Protein AF-A0A2P4WWA4-F1 (afdb_monomer_lite)

pLDDT: mean 75.75, std 18.33, range [33.38, 96.81]

Secondary structure (DSSP, 8-state):
--EEEEE-TTTSPTTSEEEEEETT-SSTT---EEEEEEPTT----EEEEE-HHHHHHTGGG-SSEEEEEEEEEETTEEEEEEEEEEEEE-S-GGGGGS-PPP-THHHHHHHHHHHHHHHHHHHHHHHHHHHHHHHHHGGG-------------HHHHHHHHHHHHHHHHHHS-S-----TTSTT---TT-TT-----SS--HHHHHHHHHHHHHHHHHHHHHHHHHHHHHHSSSTHHHHHHHHHHHHHHHHHSHHHHHHHSTTT----TT--PPPPGGGHHHHHHHHHHHHTS-TT-GGGHHHHHHHHHHGGGTT-

Structure (mmCIF, N/CA/C/O backbone):
data_AF-A0A2P4WWA4-F1
#
_entry.id   AF-A0A2P4WWA4-F1
#
loop_
_atom_site.group_PDB
_atom_site.id
_atom_site.type_symbol
_atom_site.label_atom_id
_atom_site.label_alt_id
_atom_site.label_comp_id
_atom_site.label_asym_id
_atom_site.label_entity_id
_atom_site.label_seq_id
_atom_site.pdbx_PDB_ins_code
_atom_site.Cartn_x
_atom_site.Cartn_y
_atom_site.Cartn_z
_atom_site.occupancy
_atom_site.B_iso_or_equiv
_atom_site.auth_seq_id
_atom_site.auth_comp_id
_atom_site.auth_asym_id
_atom_site.auth_atom_id
_atom_site.pdbx_PDB_model_num
ATOM 1 N N . MET A 1 1 ? 8.539 8.600 -15.184 1.00 71.19 1 MET A N 1
ATOM 2 C CA . MET A 1 1 ? 8.287 7.216 -15.610 1.00 71.19 1 MET A CA 1
ATOM 3 C C . MET A 1 1 ? 8.800 7.103 -17.031 1.00 71.19 1 MET A C 1
ATOM 5 O O . MET A 1 1 ? 8.498 7.976 -17.838 1.00 71.19 1 MET A O 1
ATOM 9 N N . PHE A 1 2 ? 9.639 6.116 -17.292 1.00 77.94 2 PHE A N 1
ATOM 10 C CA . PHE A 1 2 ? 10.296 5.859 -18.571 1.00 77.94 2 PHE A CA 1
ATOM 11 C C . PHE A 1 2 ? 9.644 4.716 -19.345 1.00 77.94 2 PHE A C 1
ATOM 13 O O . PHE A 1 2 ? 9.958 4.500 -20.515 1.00 77.94 2 PHE A O 1
ATOM 20 N N . PHE A 1 3 ? 8.730 3.994 -18.706 1.00 83.31 3 PHE A N 1
ATOM 21 C CA . PHE A 1 3 ? 7.897 2.988 -19.339 1.00 83.31 3 PHE A CA 1
ATOM 22 C C . PHE A 1 3 ? 6.421 3.368 -19.214 1.00 83.31 3 PHE A C 1
ATOM 24 O O . PHE A 1 3 ? 5.990 3.972 -18.236 1.00 83.31 3 PHE A O 1
ATOM 31 N N . SER A 1 4 ? 5.642 3.005 -20.227 1.00 84.56 4 SER A N 1
ATOM 32 C CA . SER A 1 4 ? 4.190 3.169 -20.271 1.00 84.56 4 SER A CA 1
ATOM 33 C C . SER A 1 4 ? 3.516 1.803 -20.236 1.00 84.56 4 SER A C 1
ATOM 35 O O . SER A 1 4 ? 4.004 0.846 -20.842 1.00 84.56 4 SER A O 1
ATOM 37 N N . LEU A 1 5 ? 2.392 1.718 -19.528 1.00 85.44 5 LEU A N 1
ATOM 38 C CA . LEU A 1 5 ? 1.554 0.528 -19.434 1.00 85.44 5 LEU A CA 1
ATOM 39 C C . LEU A 1 5 ? 0.226 0.796 -20.148 1.00 85.44 5 LEU A C 1
ATOM 41 O O . LEU A 1 5 ? -0.432 1.796 -19.868 1.00 85.44 5 LEU A O 1
ATOM 45 N N . ALA A 1 6 ? -0.181 -0.099 -21.044 1.00 87.00 6 ALA A N 1
ATOM 46 C CA . ALA A 1 6 ? -1.479 -0.032 -21.712 1.00 87.00 6 ALA A CA 1
ATOM 47 C C . ALA A 1 6 ? -2.052 -1.433 -21.944 1.00 87.00 6 ALA A C 1
ATOM 49 O O . ALA A 1 6 ? -1.302 -2.405 -22.039 1.00 87.00 6 ALA A O 1
ATOM 50 N N . ILE A 1 7 ? -3.374 -1.545 -22.080 1.00 87.69 7 ILE A N 1
ATOM 51 C CA . ILE A 1 7 ? -4.002 -2.791 -22.532 1.00 87.69 7 ILE A CA 1
ATOM 52 C C . ILE A 1 7 ? -3.713 -2.986 -24.021 1.00 87.69 7 ILE A C 1
ATOM 54 O O . ILE A 1 7 ? -3.817 -2.061 -24.827 1.00 87.69 7 ILE A O 1
ATOM 58 N N . ASP A 1 8 ? -3.342 -4.205 -24.393 1.00 88.56 8 ASP A N 1
ATOM 59 C CA . ASP A 1 8 ? -3.177 -4.600 -25.782 1.00 88.56 8 ASP A CA 1
ATOM 60 C C . ASP A 1 8 ? -4.530 -4.980 -26.385 1.00 88.56 8 ASP A C 1
ATOM 62 O O . ASP A 1 8 ? -4.936 -6.142 -26.359 1.00 88.56 8 ASP A O 1
ATOM 66 N N . GLU A 1 9 ? -5.235 -3.995 -26.940 1.00 86.69 9 GLU A N 1
ATOM 67 C CA . GLU A 1 9 ? -6.553 -4.182 -27.567 1.00 86.69 9 GLU A CA 1
ATOM 68 C C . GLU A 1 9 ? -6.545 -5.187 -28.728 1.00 86.69 9 GLU A C 1
ATOM 70 O O . GLU A 1 9 ? -7.585 -5.729 -29.081 1.00 86.69 9 GLU A O 1
ATOM 75 N N . ARG A 1 10 ? -5.379 -5.464 -29.332 1.00 86.88 10 ARG A N 1
ATOM 76 C CA . ARG A 1 10 ? -5.271 -6.435 -30.434 1.00 86.88 10 ARG A CA 1
ATOM 77 C C . ARG A 1 10 ? -5.284 -7.878 -29.951 1.00 86.88 10 ARG A C 1
ATOM 79 O O . ARG A 1 10 ? -5.662 -8.765 -30.708 1.00 86.88 10 ARG A O 1
ATOM 86 N N . LEU A 1 11 ? -4.799 -8.106 -28.734 1.00 86.94 11 LEU A N 1
ATOM 87 C CA . LEU A 1 11 ? -4.692 -9.436 -28.135 1.00 86.94 11 LEU A CA 1
ATOM 88 C C . LEU A 1 11 ? -5.751 -9.666 -27.048 1.00 86.94 11 LEU A C 1
ATOM 90 O O . LEU A 1 11 ? -5.989 -10.801 -26.648 1.00 86.94 11 LEU A O 1
ATOM 94 N N . THR A 1 12 ? -6.393 -8.596 -26.583 1.00 87.38 12 THR A N 1
ATOM 95 C CA . THR A 1 12 ? -7.467 -8.632 -25.591 1.00 87.38 12 THR A CA 1
ATOM 96 C C . THR A 1 12 ? -8.817 -8.717 -26.297 1.00 87.38 12 THR A C 1
ATOM 98 O O . THR A 1 12 ? -9.080 -7.972 -27.238 1.00 87.38 12 THR A O 1
ATOM 101 N N . GLN A 1 13 ? -9.691 -9.620 -25.848 1.00 87.25 13 GLN A N 1
ATOM 102 C CA . GLN A 1 13 ? -11.037 -9.744 -26.412 1.00 87.25 13 GLN A CA 1
ATOM 103 C C . GLN A 1 13 ? -11.837 -8.446 -26.204 1.00 87.25 13 GLN A C 1
ATOM 105 O O . GLN A 1 13 ? -11.765 -7.818 -25.145 1.00 87.25 13 GLN A O 1
ATOM 110 N N . ALA A 1 14 ? -12.624 -8.039 -27.202 1.00 84.19 14 ALA A N 1
ATOM 111 C CA . ALA A 1 14 ? -13.456 -6.843 -27.094 1.00 84.19 14 ALA A CA 1
ATOM 112 C C . ALA A 1 14 ? -14.452 -6.980 -25.927 1.00 84.19 14 ALA A C 1
ATOM 114 O O . ALA A 1 14 ? -15.155 -7.980 -25.817 1.00 84.19 14 ALA A O 1
ATOM 115 N N . GLY A 1 15 ? -14.498 -5.977 -25.046 1.00 83.31 15 GLY A N 1
ATOM 116 C CA . GLY A 1 15 ? -15.351 -5.991 -23.850 1.00 83.31 15 GLY A CA 1
ATOM 117 C C . GLY A 1 15 ? -14.809 -6.802 -22.664 1.00 83.31 15 GLY A C 1
ATOM 118 O O . GLY A 1 15 ? -15.440 -6.799 -21.610 1.00 83.31 15 GLY A O 1
ATOM 119 N N . ALA A 1 16 ? -13.635 -7.436 -22.785 1.00 87.12 16 ALA A N 1
ATOM 120 C CA . ALA A 1 16 ? -12.993 -8.171 -21.688 1.00 87.12 16 ALA A CA 1
ATOM 121 C C . ALA A 1 16 ? -12.597 -7.279 -20.504 1.00 87.12 16 ALA A C 1
ATOM 123 O O . ALA A 1 16 ? -12.526 -7.753 -19.369 1.00 87.12 16 ALA A O 1
ATOM 124 N N . ALA A 1 17 ? -12.322 -5.999 -20.766 1.00 87.25 17 ALA A N 1
ATOM 125 C CA . ALA A 1 17 ? -11.885 -5.045 -19.762 1.00 87.25 17 ALA A CA 1
ATOM 126 C C . ALA A 1 17 ? -12.531 -3.673 -19.945 1.00 87.25 17 ALA A C 1
ATOM 128 O O . ALA A 1 17 ? -12.699 -3.196 -21.068 1.00 87.25 17 ALA A O 1
ATOM 129 N N . LYS A 1 18 ? -12.816 -3.014 -18.823 1.00 86.56 18 LYS A N 1
ATOM 130 C CA . LYS A 1 18 ? -13.094 -1.579 -18.750 1.00 86.56 18 LYS A CA 1
ATOM 131 C C . LYS A 1 18 ? -11.913 -0.893 -18.074 1.00 86.56 18 LYS A C 1
ATOM 133 O O . LYS A 1 18 ? -11.497 -1.325 -17.001 1.00 86.56 18 LYS A O 1
ATOM 138 N N . VAL A 1 19 ? -11.390 0.155 -18.701 1.00 83.94 19 VAL A N 1
ATOM 139 C CA . VAL A 1 19 ? -10.298 0.972 -18.162 1.00 83.94 19 VAL A CA 1
ATOM 140 C C . VAL A 1 19 ? -10.863 2.309 -17.725 1.00 83.94 19 VAL A C 1
ATOM 142 O O . VAL A 1 19 ? -11.471 3.010 -18.528 1.00 83.94 19 VAL A O 1
ATOM 145 N N . ASP A 1 20 ? -10.632 2.660 -16.469 1.00 81.75 20 ASP A N 1
ATOM 146 C CA . ASP A 1 20 ? -10.932 3.970 -15.913 1.00 81.75 20 ASP A CA 1
ATOM 147 C C . ASP A 1 20 ? -9.603 4.622 -15.497 1.00 81.75 20 ASP A C 1
ATOM 149 O O . ASP A 1 20 ? -8.861 4.082 -14.672 1.00 81.75 20 ASP A O 1
ATOM 153 N N . LEU A 1 21 ? -9.272 5.771 -16.095 1.00 78.00 21 LEU A N 1
ATOM 154 C CA . LEU A 1 21 ? -8.106 6.559 -15.698 1.00 78.00 21 LEU A CA 1
ATOM 155 C C . LEU A 1 21 ? -8.515 7.486 -14.556 1.00 78.00 21 LEU A C 1
ATOM 157 O O . LEU A 1 21 ? -9.376 8.348 -14.718 1.00 78.00 21 LEU A O 1
ATOM 161 N N . LEU A 1 22 ? -7.896 7.301 -13.396 1.00 74.06 22 LEU A N 1
ATOM 162 C CA . LEU A 1 22 ? -8.108 8.158 -12.242 1.00 74.06 22 LEU A CA 1
ATOM 163 C C . LEU A 1 22 ? -6.990 9.196 -12.212 1.00 74.06 22 LEU A C 1
ATOM 165 O O . LEU A 1 22 ? -5.907 8.923 -11.692 1.00 74.06 22 LEU A O 1
ATOM 169 N N . ASP A 1 23 ? -7.251 10.382 -12.766 1.00 64.00 23 ASP A N 1
ATOM 170 C CA . ASP A 1 23 ? -6.268 11.475 -12.867 1.00 64.00 23 ASP A CA 1
ATOM 171 C C . ASP A 1 23 ? -5.722 11.910 -11.503 1.00 64.00 23 ASP A C 1
ATOM 173 O O . ASP A 1 23 ? -4.555 12.270 -11.375 1.00 64.00 23 ASP A O 1
ATOM 177 N N . HIS A 1 24 ? -6.553 11.813 -10.467 1.00 60.06 24 HIS A N 1
ATOM 178 C CA . HIS A 1 24 ? -6.189 12.122 -9.086 1.00 60.06 24 HIS A CA 1
ATOM 179 C C . HIS A 1 24 ? -5.691 10.907 -8.296 1.00 60.06 24 HIS A C 1
ATOM 181 O O . HIS A 1 24 ? -5.461 11.025 -7.097 1.00 60.06 24 HIS A O 1
ATOM 187 N N . GLY A 1 25 ? -5.487 9.771 -8.966 1.00 60.50 25 GLY A N 1
ATOM 188 C CA . GLY A 1 25 ? -5.016 8.526 -8.375 1.00 60.50 25 GLY A CA 1
ATOM 189 C C . GLY A 1 25 ? -5.927 7.949 -7.291 1.00 60.50 25 GLY A C 1
ATOM 190 O O . GLY A 1 25 ? -6.915 8.555 -6.884 1.00 60.50 25 GLY A O 1
ATOM 191 N N . VAL A 1 26 ? -5.585 6.750 -6.825 1.00 62.97 26 VAL A N 1
ATOM 192 C CA . VAL A 1 26 ? -6.150 6.184 -5.584 1.00 62.97 26 VAL A CA 1
ATOM 193 C C . VAL A 1 26 ? -5.246 6.514 -4.385 1.00 62.97 26 VAL A C 1
ATOM 195 O O . VAL A 1 26 ? -5.725 6.544 -3.260 1.00 62.97 26 VAL A O 1
ATOM 198 N N . CYS A 1 27 ? -3.967 6.827 -4.634 1.00 56.66 27 CYS A N 1
ATOM 199 C CA . CYS A 1 27 ? -2.945 7.028 -3.607 1.00 56.66 27 CYS A CA 1
ATOM 200 C C . CYS A 1 27 ? -2.790 8.457 -3.060 1.00 56.66 27 CYS A C 1
ATOM 202 O O . CYS A 1 27 ? -2.909 9.447 -3.794 1.00 56.66 27 CYS A O 1
ATOM 204 N N . ALA A 1 28 ? -2.330 8.571 -1.813 1.00 47.38 28 ALA A N 1
ATOM 205 C CA . ALA A 1 28 ? -1.682 9.750 -1.251 1.00 47.38 28 ALA A CA 1
ATOM 206 C C . ALA A 1 28 ? -0.452 10.130 -2.097 1.00 47.38 28 ALA A C 1
ATOM 208 O O . ALA A 1 28 ? 0.483 9.358 -2.273 1.00 47.38 28 ALA A O 1
ATOM 209 N N . GLY A 1 29 ? -0.463 11.331 -2.685 1.00 52.31 29 GLY A N 1
ATOM 210 C CA . GLY A 1 29 ? 0.542 11.748 -3.676 1.00 52.31 29 GLY A CA 1
ATOM 211 C C . GLY A 1 29 ? 0.062 11.741 -5.125 1.00 52.31 29 GLY A C 1
ATOM 212 O O . GLY A 1 29 ? 0.721 12.364 -5.953 1.00 52.31 29 GLY A O 1
ATOM 213 N N . ARG A 1 30 ? -1.114 11.152 -5.394 1.00 59.00 30 ARG A N 1
ATOM 214 C CA . ARG A 1 30 ? -1.963 11.350 -6.586 1.00 59.00 30 ARG A CA 1
ATOM 215 C C . ARG A 1 30 ? -1.231 11.298 -7.928 1.00 59.00 30 ARG A C 1
ATOM 217 O O . ARG A 1 30 ? -1.350 12.200 -8.755 1.00 59.00 30 ARG A O 1
ATOM 224 N N . LYS A 1 31 ? -0.502 10.205 -8.161 1.00 59.34 31 LYS A N 1
ATOM 225 C CA . LYS A 1 31 ? -0.143 9.790 -9.523 1.00 59.34 31 LYS A CA 1
ATOM 226 C C . LYS A 1 31 ? -1.386 9.224 -10.209 1.00 59.34 31 LYS A C 1
ATOM 228 O O . LYS A 1 31 ? -2.157 8.500 -9.575 1.00 59.34 31 LYS A O 1
ATOM 233 N N . SER A 1 32 ? -1.562 9.518 -11.496 1.00 62.81 32 SER A N 1
ATOM 234 C CA . SER A 1 32 ? -2.653 8.953 -12.291 1.00 62.81 32 SER A CA 1
ATOM 235 C C . SER A 1 32 ? -2.652 7.428 -12.162 1.00 62.81 32 SER A C 1
ATOM 237 O O . SER A 1 32 ? -1.639 6.780 -12.424 1.00 62.81 32 SER A O 1
ATOM 239 N N . THR A 1 33 ? -3.763 6.861 -11.694 1.00 73.06 33 THR A N 1
ATOM 240 C CA . THR A 1 33 ? -3.891 5.421 -11.440 1.00 73.06 33 THR A CA 1
ATOM 241 C C . THR A 1 33 ? -4.784 4.807 -12.506 1.00 73.06 33 THR A C 1
ATOM 243 O O . THR A 1 33 ? -5.869 5.315 -12.785 1.00 73.06 33 THR A O 1
ATOM 246 N N . LEU A 1 34 ? -4.325 3.712 -13.104 1.00 79.50 34 LEU A N 1
ATOM 247 C CA . LEU A 1 34 ? -5.102 2.940 -14.064 1.00 79.50 34 LEU A CA 1
ATOM 248 C C . LEU A 1 34 ? -5.952 1.918 -13.301 1.00 79.50 34 LEU A C 1
ATOM 250 O O . LEU A 1 34 ? -5.412 0.958 -12.754 1.00 79.50 34 LEU A O 1
ATOM 254 N N . LEU A 1 35 ? -7.271 2.105 -13.269 1.00 84.75 35 LEU A N 1
ATOM 255 C CA . LEU A 1 35 ? -8.193 1.107 -12.738 1.00 84.75 35 LEU A CA 1
ATOM 256 C C . LEU A 1 35 ? -8.703 0.240 -13.889 1.00 84.75 35 LEU A C 1
ATOM 258 O O . LEU A 1 35 ? -9.274 0.746 -14.854 1.00 84.75 35 LEU A O 1
ATOM 262 N N . VAL A 1 36 ? -8.510 -1.075 -13.786 1.00 86.62 36 VAL A N 1
ATOM 263 C CA . VAL A 1 36 ? -8.938 -2.023 -14.820 1.00 86.62 36 VAL A CA 1
ATOM 264 C C . VAL A 1 36 ? -9.920 -3.020 -14.231 1.00 86.62 36 VAL A C 1
ATOM 266 O O . VAL A 1 36 ? -9.577 -3.811 -13.358 1.00 86.62 36 VAL A O 1
ATOM 269 N N . THR A 1 37 ? -11.154 -2.993 -14.730 1.00 88.31 37 THR A N 1
ATOM 270 C CA . THR A 1 37 ? -12.185 -3.976 -14.386 1.00 88.31 37 THR A CA 1
ATOM 271 C C . THR A 1 37 ? -12.198 -5.068 -15.441 1.00 88.31 37 THR A C 1
ATOM 273 O O . THR A 1 37 ? -12.543 -4.801 -16.591 1.00 88.31 37 THR A O 1
ATOM 276 N N . ILE A 1 38 ? -11.839 -6.288 -15.047 1.00 88.50 38 ILE A N 1
ATOM 277 C CA . ILE A 1 38 ? -11.799 -7.461 -15.926 1.00 88.50 38 ILE A CA 1
ATOM 278 C C . ILE A 1 38 ? -13.097 -8.253 -15.764 1.00 88.50 38 ILE A C 1
ATOM 280 O O . ILE A 1 38 ? -13.513 -8.544 -14.640 1.00 88.50 38 ILE A O 1
ATOM 284 N N . GLN A 1 39 ? -13.748 -8.594 -16.877 1.00 88.31 39 GLN A N 1
ATOM 285 C CA . GLN A 1 39 ? -14.951 -9.424 -16.856 1.00 88.31 39 GLN A CA 1
ATOM 286 C C . GLN A 1 39 ? -14.621 -10.854 -16.391 1.00 88.31 39 GLN A C 1
ATOM 288 O O . GLN A 1 39 ? -13.531 -11.359 -16.680 1.00 88.31 39 GLN A O 1
ATOM 293 N N . PRO A 1 40 ? -15.539 -11.546 -15.690 1.00 86.81 40 PRO A N 1
ATOM 294 C CA . PRO A 1 40 ? -15.314 -12.927 -15.274 1.00 86.81 40 PRO A CA 1
ATOM 295 C C . PRO A 1 40 ? -14.895 -13.812 -16.454 1.00 86.81 40 PRO A C 1
ATOM 297 O O . PRO A 1 40 ? -15.448 -13.693 -17.545 1.00 86.81 40 PRO A O 1
ATOM 300 N N . GLN A 1 41 ? -13.911 -14.690 -16.230 1.00 87.06 41 GLN A N 1
ATOM 301 C CA . GLN A 1 41 ? -13.356 -15.617 -17.234 1.00 87.06 41 GLN A CA 1
ATOM 302 C C . GLN A 1 41 ? -12.694 -14.954 -18.456 1.00 87.06 41 GLN A C 1
ATOM 304 O O . GLN A 1 41 ? -12.262 -15.650 -19.372 1.00 87.06 41 GLN A O 1
ATOM 309 N N . SER A 1 42 ? -12.575 -13.627 -18.473 1.00 89.50 42 SER A N 1
ATOM 310 C CA . SER A 1 42 ? -11.848 -12.916 -19.520 1.00 89.50 42 SER A CA 1
ATOM 311 C C . SER A 1 42 ? -10.353 -12.870 -19.234 1.00 89.50 42 SER A C 1
ATOM 313 O O . SER A 1 42 ? -9.916 -12.889 -18.084 1.00 89.50 42 SER A O 1
ATOM 315 N N . VAL A 1 43 ? -9.564 -12.762 -20.302 1.00 87.31 43 VAL A N 1
ATOM 316 C CA . VAL A 1 43 ? -8.115 -12.562 -20.232 1.00 87.31 43 VAL A CA 1
ATOM 317 C C . VAL A 1 43 ? -7.781 -11.194 -20.809 1.00 87.31 43 VAL A C 1
ATOM 319 O O . VAL A 1 43 ? -8.288 -10.813 -21.865 1.00 87.31 43 VAL A O 1
ATOM 322 N N . VAL A 1 44 ? -6.918 -10.462 -20.109 1.00 89.31 44 VAL A N 1
ATOM 323 C CA . VAL A 1 44 ? -6.450 -9.129 -20.497 1.00 89.31 44 VAL A CA 1
ATOM 324 C C . VAL A 1 44 ? -4.942 -9.161 -20.610 1.00 89.31 44 VAL A C 1
ATOM 326 O O . VAL A 1 44 ? -4.262 -9.678 -19.726 1.00 89.31 44 VAL A O 1
ATOM 329 N N . ILE A 1 45 ? -4.418 -8.602 -21.698 1.00 89.62 45 ILE A N 1
ATOM 330 C CA . ILE A 1 45 ? -2.979 -8.540 -21.934 1.00 89.62 45 ILE A CA 1
ATOM 331 C C . ILE A 1 45 ? -2.517 -7.105 -21.735 1.00 89.62 45 ILE A C 1
ATOM 333 O O . ILE A 1 45 ? -2.958 -6.189 -22.428 1.00 89.62 45 ILE A O 1
ATOM 337 N N . PHE A 1 46 ? -1.600 -6.922 -20.791 1.00 89.38 46 PHE A N 1
ATOM 338 C CA . PHE A 1 46 ? -0.939 -5.649 -20.554 1.00 89.38 46 PHE A CA 1
ATOM 339 C C . PHE A 1 46 ? 0.355 -5.581 -21.356 1.00 89.38 46 PHE A C 1
ATOM 341 O O . PHE A 1 46 ? 1.200 -6.473 -21.289 1.00 89.38 46 PHE A O 1
ATOM 348 N N . ARG A 1 47 ? 0.522 -4.497 -22.107 1.00 89.19 47 ARG A N 1
ATOM 349 C CA . ARG A 1 47 ? 1.732 -4.203 -22.862 1.00 89.19 47 ARG A CA 1
ATOM 350 C C . ARG A 1 47 ? 2.491 -3.078 -22.176 1.00 89.19 47 ARG A C 1
ATOM 352 O O . ARG A 1 47 ? 1.969 -1.978 -22.004 1.00 89.19 47 ARG A O 1
ATOM 359 N N . VAL A 1 48 ? 3.750 -3.354 -21.862 1.00 87.44 48 VAL A N 1
ATOM 360 C CA . VAL A 1 48 ? 4.703 -2.357 -21.378 1.00 87.44 48 VAL A CA 1
ATOM 361 C C . VAL A 1 48 ? 5.543 -1.861 -22.550 1.00 87.44 48 VAL A C 1
ATOM 363 O O . VAL A 1 48 ? 6.074 -2.668 -23.314 1.00 87.44 48 VAL A O 1
ATOM 366 N N . LYS A 1 49 ? 5.660 -0.542 -22.718 1.00 87.75 49 LYS A N 1
ATOM 367 C CA . LYS A 1 49 ? 6.472 0.075 -23.776 1.00 87.75 49 LYS A CA 1
ATOM 368 C C . LYS A 1 49 ? 7.447 1.101 -23.205 1.00 87.75 49 LYS A C 1
ATOM 370 O O . LYS A 1 49 ? 7.015 1.932 -22.407 1.00 87.75 49 LYS A O 1
ATOM 375 N N . PRO A 1 50 ? 8.715 1.113 -23.648 1.00 86.12 50 PRO A N 1
ATOM 376 C CA . PRO A 1 50 ? 9.629 2.194 -23.311 1.00 86.12 50 PRO A CA 1
ATOM 377 C C . PRO A 1 50 ? 9.155 3.502 -23.956 1.00 86.12 50 PRO A C 1
ATOM 379 O O . PRO A 1 50 ? 8.842 3.541 -25.148 1.00 86.12 50 PRO A O 1
ATOM 382 N N . ASP A 1 51 ? 9.123 4.577 -23.176 1.00 87.81 51 ASP A N 1
ATOM 383 C CA . ASP A 1 51 ? 8.979 5.936 -23.684 1.00 87.81 51 ASP A CA 1
ATOM 384 C C . ASP A 1 51 ? 10.354 6.422 -24.149 1.00 87.81 51 ASP A C 1
ATOM 386 O O . ASP A 1 51 ? 11.145 6.975 -23.386 1.00 87.81 51 ASP A O 1
ATOM 390 N N . VAL A 1 52 ? 10.648 6.182 -25.427 1.00 84.62 52 VAL A N 1
ATOM 391 C CA . VAL A 1 52 ? 11.936 6.530 -26.046 1.00 84.62 52 VAL A CA 1
ATOM 392 C C . VAL A 1 52 ? 12.220 8.033 -25.955 1.00 84.62 52 VAL A C 1
ATOM 394 O O . VAL A 1 52 ? 13.377 8.424 -25.817 1.00 84.62 52 VAL A O 1
ATOM 397 N N . VAL A 1 53 ? 11.186 8.880 -25.981 1.00 86.00 53 VAL A N 1
ATOM 398 C CA . VAL A 1 53 ? 11.343 10.339 -25.911 1.00 86.00 53 VAL A CA 1
ATOM 399 C C . VAL A 1 53 ? 11.750 10.753 -24.503 1.00 86.00 53 VAL A C 1
ATOM 401 O O . VAL A 1 53 ? 12.728 11.485 -24.338 1.00 86.00 53 VAL A O 1
ATOM 404 N N . ALA A 1 54 ? 11.043 10.262 -23.482 1.00 83.88 54 ALA A N 1
ATOM 405 C CA . ALA A 1 54 ? 11.402 10.519 -22.092 1.00 83.88 54 ALA A CA 1
ATOM 406 C C . ALA A 1 54 ? 12.780 9.942 -21.763 1.00 83.88 54 ALA A C 1
ATOM 408 O O . ALA A 1 54 ? 13.579 10.618 -21.109 1.00 83.88 54 ALA A O 1
ATOM 409 N N . LEU A 1 55 ? 13.066 8.732 -22.251 1.00 80.56 55 LEU A N 1
ATOM 410 C CA . LEU A 1 55 ? 14.341 8.063 -22.057 1.00 80.56 55 LEU A CA 1
ATOM 411 C C . LEU A 1 55 ? 15.489 8.908 -22.635 1.00 80.56 55 LEU A C 1
ATOM 413 O O . LEU A 1 55 ? 16.436 9.252 -21.931 1.00 80.56 55 LEU A O 1
ATOM 417 N N . TRP A 1 56 ? 15.361 9.336 -23.891 1.00 81.50 56 TRP A N 1
ATOM 418 C CA . TRP A 1 56 ? 16.358 10.182 -24.539 1.00 81.50 56 TRP A CA 1
ATOM 419 C C . TRP A 1 56 ? 16.504 11.544 -23.859 1.00 81.50 56 TRP A C 1
ATOM 421 O O . TRP A 1 56 ? 17.616 12.022 -23.665 1.00 81.50 56 TRP A O 1
ATOM 431 N N . LYS A 1 57 ? 15.401 12.177 -23.447 1.00 83.19 57 LYS A N 1
ATOM 432 C CA . LYS A 1 57 ? 15.436 13.494 -22.795 1.00 83.19 57 LYS A CA 1
ATOM 433 C C . LYS A 1 57 ? 16.242 13.487 -21.492 1.00 83.19 57 LYS A C 1
ATOM 435 O O . LYS A 1 57 ? 16.907 14.474 -21.196 1.00 83.19 57 LYS A O 1
ATOM 440 N N . HIS A 1 58 ? 16.195 12.396 -20.731 1.00 77.62 58 HIS A N 1
ATOM 441 C CA . HIS A 1 58 ? 16.815 12.316 -19.406 1.00 77.62 58 HIS A CA 1
ATOM 442 C C . HIS A 1 58 ? 18.014 11.361 -19.347 1.00 77.62 58 HIS A C 1
ATOM 444 O O . HIS A 1 58 ? 18.425 10.991 -18.251 1.00 77.62 58 HIS A O 1
ATOM 450 N N . HIS A 1 59 ? 18.596 10.983 -20.492 1.00 76.25 59 HIS A N 1
ATOM 451 C CA . HIS A 1 59 ? 19.725 10.042 -20.562 1.00 76.25 59 HIS A CA 1
ATOM 452 C C . HIS A 1 59 ? 20.937 10.460 -19.711 1.00 76.25 59 HIS A C 1
ATOM 454 O O . HIS A 1 59 ? 21.707 9.613 -19.279 1.00 76.25 59 HIS A O 1
ATOM 460 N N . GLN A 1 60 ? 21.099 11.761 -19.453 1.00 73.94 60 GLN A N 1
ATOM 461 C CA . GLN A 1 60 ? 22.173 12.314 -18.621 1.00 73.94 60 GLN A CA 1
ATOM 462 C C . GLN A 1 60 ? 22.026 11.977 -17.131 1.00 73.94 60 GLN A C 1
ATOM 464 O O . GLN A 1 60 ? 23.000 12.061 -16.395 1.00 73.94 60 GLN A O 1
ATOM 469 N N . LEU A 1 61 ? 20.819 11.616 -16.680 1.00 69.06 61 LEU A N 1
ATOM 470 C CA . LEU A 1 61 ? 20.554 11.195 -15.299 1.00 69.06 61 LEU A CA 1
ATOM 471 C C . LEU A 1 61 ? 20.874 9.711 -15.073 1.00 69.06 61 LEU A C 1
ATOM 473 O O . LEU A 1 61 ? 20.669 9.193 -13.976 1.00 69.06 61 LEU A O 1
ATOM 477 N N . TRP A 1 62 ? 21.283 8.997 -16.121 1.00 69.56 62 TRP A N 1
ATOM 478 C CA . TRP A 1 62 ? 21.535 7.569 -16.052 1.00 69.56 62 TRP A CA 1
ATOM 479 C C . TRP A 1 62 ? 23.018 7.344 -15.820 1.00 69.56 62 TRP A C 1
ATOM 481 O O . TRP A 1 62 ? 23.833 7.806 -16.614 1.00 69.56 62 TRP A O 1
ATOM 491 N N . ASP A 1 63 ? 23.369 6.560 -14.804 1.00 60.00 63 ASP A N 1
ATOM 492 C CA . ASP A 1 63 ? 24.758 6.124 -14.668 1.00 60.00 63 ASP A CA 1
ATOM 493 C C . ASP A 1 63 ? 25.062 5.057 -15.735 1.00 60.00 63 ASP A C 1
ATOM 495 O O . ASP A 1 63 ? 25.984 5.208 -16.535 1.00 60.00 63 ASP A O 1
ATOM 499 N N . HIS A 1 64 ? 24.232 4.001 -15.819 1.00 66.56 64 HIS A N 1
ATOM 500 C CA . HIS A 1 64 ? 24.401 2.896 -16.786 1.00 66.56 64 HIS A CA 1
ATOM 501 C C . HIS A 1 64 ? 23.089 2.307 -17.341 1.00 66.56 64 HIS A C 1
ATOM 503 O O . HIS A 1 64 ? 23.062 1.772 -18.454 1.00 66.56 64 HIS A O 1
ATOM 509 N N . SER A 1 65 ? 21.992 2.390 -16.583 1.00 72.94 65 SER A N 1
ATOM 510 C CA . SER A 1 65 ? 20.664 1.937 -17.008 1.00 72.94 65 SER A CA 1
ATOM 511 C C . SER A 1 65 ? 19.568 2.665 -16.248 1.00 72.94 65 SER A C 1
ATOM 513 O O . SER A 1 65 ? 19.789 3.118 -15.127 1.00 72.94 65 SER A O 1
ATOM 515 N N . VAL A 1 66 ? 18.357 2.602 -16.781 1.00 75.81 66 VAL A N 1
ATOM 516 C CA . VAL A 1 66 ? 17.129 2.884 -16.041 1.00 75.81 66 VAL A CA 1
ATOM 517 C C . VAL A 1 66 ? 16.535 1.575 -15.542 1.00 75.81 66 VAL A C 1
ATOM 519 O O . VAL A 1 66 ? 16.349 0.653 -16.337 1.00 75.81 66 VAL A O 1
ATOM 522 N N . LYS A 1 67 ? 16.186 1.506 -14.252 1.00 76.88 67 LYS A N 1
ATOM 523 C CA . LYS A 1 67 ? 15.302 0.459 -13.726 1.00 76.88 67 LYS A CA 1
ATOM 524 C C . LYS A 1 67 ? 14.045 1.090 -13.152 1.00 76.88 67 LYS A C 1
ATOM 526 O O . LYS A 1 67 ? 14.126 2.015 -12.352 1.00 76.88 67 LYS A O 1
ATOM 531 N N . GLU A 1 68 ? 12.902 0.564 -13.550 1.00 79.94 68 GLU A N 1
ATOM 532 C CA . GLU A 1 68 ? 11.597 0.901 -12.990 1.00 79.94 68 GLU A CA 1
ATOM 533 C C . GLU A 1 68 ? 10.850 -0.398 -12.694 1.00 79.94 68 GLU A C 1
ATOM 535 O O . GLU A 1 68 ? 11.270 -1.4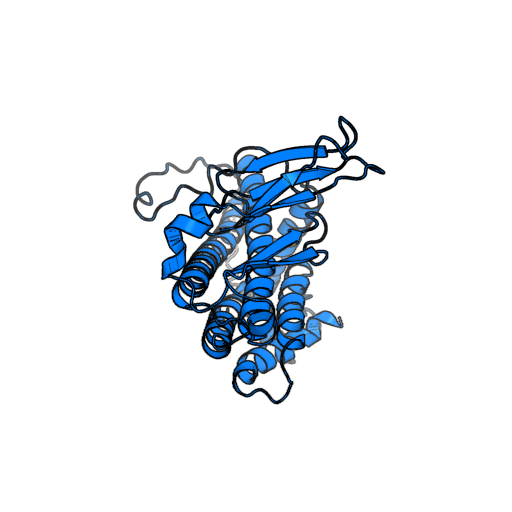90 -13.092 1.00 79.94 68 GLU A O 1
ATOM 540 N N . HIS A 1 69 ? 9.721 -0.289 -12.016 1.00 84.00 69 HIS A N 1
ATOM 541 C CA . HIS A 1 69 ? 8.799 -1.396 -11.860 1.00 84.00 69 HIS A CA 1
ATOM 542 C C . HIS A 1 69 ? 7.364 -0.923 -12.025 1.00 84.00 69 HIS A C 1
ATOM 544 O O . HIS A 1 69 ? 7.039 0.250 -11.853 1.00 84.00 69 HIS A O 1
ATOM 550 N N . VAL A 1 70 ? 6.512 -1.870 -12.391 1.00 84.94 70 VAL A N 1
ATOM 551 C CA . VAL A 1 70 ? 5.064 -1.707 -12.444 1.00 84.94 70 VAL A CA 1
ATOM 552 C C . VAL A 1 70 ? 4.466 -2.760 -11.531 1.00 84.94 70 VAL A C 1
ATOM 554 O O . VAL A 1 70 ? 4.760 -3.942 -11.704 1.00 84.94 70 VAL A O 1
ATOM 557 N N . THR A 1 71 ? 3.619 -2.342 -10.597 1.00 87.00 71 THR A N 1
ATOM 558 C CA . THR A 1 71 ? 2.893 -3.260 -9.715 1.00 87.00 71 THR A CA 1
ATOM 559 C C . THR A 1 71 ? 1.404 -3.210 -10.035 1.00 87.00 71 THR A C 1
ATOM 561 O O . THR A 1 71 ? 0.803 -2.137 -10.089 1.00 87.00 71 THR A O 1
ATOM 564 N N . LEU A 1 72 ? 0.814 -4.377 -10.284 1.00 88.44 72 LEU A N 1
ATOM 565 C CA . LEU A 1 72 ? -0.613 -4.559 -10.523 1.00 88.44 72 LEU A CA 1
ATOM 566 C C . LEU A 1 72 ? -1.237 -5.152 -9.266 1.00 88.44 72 LEU A C 1
ATOM 568 O O . LEU A 1 72 ? -0.908 -6.278 -8.906 1.00 88.44 72 LEU A O 1
ATOM 572 N N . TYR A 1 73 ? -2.137 -4.416 -8.624 1.00 88.56 73 TYR A N 1
ATOM 573 C CA . TYR A 1 73 ? -2.791 -4.854 -7.393 1.00 88.56 73 TYR A CA 1
ATOM 574 C C . TYR A 1 73 ? -4.190 -5.392 -7.671 1.00 88.56 73 TYR A C 1
ATOM 576 O O . TYR A 1 73 ? -4.965 -4.780 -8.414 1.00 88.56 73 TYR A O 1
ATOM 584 N N . ASN A 1 74 ? -4.552 -6.497 -7.020 1.00 87.50 74 ASN A N 1
ATOM 585 C CA . ASN A 1 74 ? -5.942 -6.913 -6.949 1.00 87.50 74 ASN A CA 1
ATOM 586 C C . ASN A 1 74 ? -6.689 -6.013 -5.957 1.00 87.50 74 ASN A C 1
ATOM 588 O O . ASN A 1 74 ? -6.474 -6.054 -4.750 1.00 87.50 74 ASN A O 1
ATOM 592 N N . ILE A 1 75 ? -7.633 -5.227 -6.465 1.00 81.06 75 ILE A N 1
ATOM 593 C CA . ILE A 1 75 ? -8.442 -4.305 -5.663 1.00 81.06 75 ILE A CA 1
ATOM 594 C C . ILE A 1 75 ? -9.263 -4.975 -4.551 1.00 81.06 75 ILE A C 1
ATOM 596 O O . ILE A 1 75 ? -9.630 -4.331 -3.573 1.00 81.06 75 ILE A O 1
ATOM 600 N N . LYS A 1 76 ? -9.590 -6.263 -4.703 1.00 80.44 76 LYS A N 1
ATOM 601 C CA . LYS A 1 76 ? -10.328 -7.026 -3.687 1.00 80.44 76 LYS A CA 1
ATOM 602 C C . LYS A 1 76 ? -9.410 -7.569 -2.595 1.00 80.44 76 LYS A C 1
ATOM 604 O O . LYS A 1 76 ? -9.887 -7.893 -1.514 1.00 80.44 76 LYS A O 1
ATOM 609 N N . GLN A 1 77 ? -8.119 -7.690 -2.888 1.00 84.25 77 GLN A N 1
ATOM 610 C CA . GLN A 1 77 ? -7.115 -8.251 -1.999 1.00 84.25 77 GLN A CA 1
ATOM 611 C C . GLN A 1 77 ? -5.754 -7.648 -2.354 1.00 84.25 77 GLN A C 1
ATOM 613 O O . GLN A 1 77 ? -5.020 -8.213 -3.154 1.00 84.25 77 GLN A O 1
ATOM 618 N N . PHE A 1 78 ? -5.398 -6.513 -1.746 1.00 82.31 78 PHE A N 1
ATOM 619 C CA . PHE A 1 78 ? -4.152 -5.804 -2.077 1.00 82.31 78 PHE A CA 1
ATOM 620 C C . PHE A 1 78 ? -2.878 -6.625 -1.821 1.00 82.31 78 PHE A C 1
ATOM 622 O O . PHE A 1 78 ? -1.855 -6.380 -2.450 1.00 82.31 78 PHE A O 1
ATOM 629 N N . ALA A 1 79 ? -2.952 -7.638 -0.949 1.00 80.50 79 ALA A N 1
ATOM 630 C CA . ALA A 1 79 ? -1.875 -8.607 -0.746 1.00 80.50 79 ALA A CA 1
ATOM 631 C C . ALA A 1 79 ? -1.589 -9.473 -1.987 1.00 80.50 79 ALA A C 1
ATOM 633 O O . ALA A 1 79 ? -0.508 -10.038 -2.102 1.00 80.50 79 ALA A O 1
ATOM 634 N N . GLU A 1 80 ? -2.554 -9.613 -2.897 1.00 88.12 80 GLU A N 1
ATOM 635 C CA . GLU A 1 80 ? -2.336 -10.227 -4.201 1.00 88.12 80 GLU A CA 1
ATOM 636 C C . GLU A 1 80 ? -1.928 -9.136 -5.195 1.00 88.12 80 GLU A C 1
ATOM 638 O O . GLU A 1 80 ? -2.748 -8.326 -5.643 1.00 88.12 80 GLU A O 1
ATOM 643 N N . HIS A 1 81 ? -0.648 -9.127 -5.554 1.00 89.38 81 HIS A N 1
ATOM 644 C CA . HIS A 1 81 ? -0.113 -8.205 -6.541 1.00 89.38 81 HIS A CA 1
ATOM 645 C C . HIS A 1 81 ? 0.907 -8.880 -7.460 1.00 89.38 81 HIS A C 1
ATOM 647 O O . HIS A 1 81 ? 1.506 -9.904 -7.132 1.00 89.38 81 HIS A O 1
ATOM 653 N N . TYR A 1 82 ? 1.120 -8.274 -8.626 1.00 88.25 82 TYR A N 1
ATOM 654 C CA . TYR A 1 82 ? 2.069 -8.733 -9.634 1.00 88.25 82 TYR A CA 1
ATOM 655 C C . TYR A 1 82 ? 3.047 -7.610 -9.944 1.00 88.25 82 TYR A C 1
ATOM 657 O O . TYR A 1 82 ? 2.636 -6.544 -10.402 1.00 88.25 82 TYR A O 1
ATOM 665 N N . GLN A 1 83 ? 4.337 -7.851 -9.723 1.00 86.44 83 GLN A N 1
ATOM 666 C CA . GLN A 1 83 ? 5.381 -6.867 -9.985 1.00 86.44 83 GLN A CA 1
ATOM 667 C C . GLN A 1 83 ? 6.164 -7.220 -11.251 1.00 86.44 83 GLN A C 1
ATOM 669 O O . GLN A 1 83 ? 6.715 -8.312 -11.389 1.00 86.44 83 GLN A O 1
ATOM 674 N N . VAL A 1 84 ? 6.257 -6.263 -12.170 1.00 85.31 84 VAL A N 1
ATOM 675 C CA . VAL A 1 84 ? 7.050 -6.358 -13.396 1.00 85.31 84 VAL A CA 1
ATOM 676 C C . VAL A 1 84 ? 8.239 -5.416 -13.270 1.00 85.31 84 VAL A C 1
ATOM 678 O O . VAL A 1 84 ? 8.075 -4.199 -13.272 1.00 85.31 84 VAL A O 1
ATOM 681 N N . THR A 1 85 ? 9.446 -5.976 -13.158 1.00 84.44 85 THR A N 1
ATOM 682 C CA . THR A 1 85 ? 10.697 -5.202 -13.184 1.00 84.44 85 THR A CA 1
ATOM 683 C C . THR A 1 85 ? 11.077 -4.876 -14.625 1.00 84.44 85 THR A C 1
ATOM 685 O O . THR A 1 85 ? 11.109 -5.763 -15.476 1.00 84.44 85 THR A O 1
ATOM 688 N N . LEU A 1 86 ? 11.427 -3.623 -14.887 1.00 82.94 86 LEU A N 1
ATOM 689 C CA . LEU A 1 86 ? 11.790 -3.112 -16.201 1.00 82.94 86 LEU A CA 1
ATOM 690 C C . LEU A 1 86 ? 13.202 -2.542 -16.134 1.00 82.94 86 LEU A C 1
ATOM 692 O O . LEU A 1 86 ? 13.517 -1.776 -15.227 1.00 82.94 86 LEU A O 1
ATOM 696 N N . CYS A 1 87 ? 14.058 -2.910 -17.084 1.00 79.75 87 CYS A N 1
ATOM 697 C CA . CYS A 1 87 ? 15.416 -2.387 -17.180 1.00 79.75 87 CYS A CA 1
ATOM 698 C C . CYS A 1 87 ? 15.722 -1.987 -18.623 1.00 79.75 87 CYS A C 1
ATOM 700 O O . CYS A 1 87 ? 15.446 -2.746 -19.551 1.00 79.75 87 CYS A O 1
ATOM 702 N N . PHE A 1 88 ? 16.285 -0.794 -18.804 1.00 77.75 88 PHE A N 1
ATOM 703 C CA . PHE A 1 88 ? 16.732 -0.283 -20.094 1.00 77.75 88 PHE A CA 1
ATOM 704 C C . PHE A 1 88 ? 18.181 0.202 -20.002 1.00 77.75 88 PHE A C 1
ATOM 706 O O . PHE A 1 88 ? 18.495 1.082 -19.202 1.00 77.75 88 PHE A O 1
ATOM 713 N N . THR A 1 89 ? 19.060 -0.350 -20.838 1.00 74.44 89 THR A N 1
ATOM 714 C CA . THR A 1 89 ? 20.503 -0.054 -20.896 1.00 74.44 89 THR A CA 1
ATOM 715 C C . THR A 1 89 ? 20.899 0.459 -22.281 1.00 74.44 89 THR A C 1
ATOM 717 O O . THR A 1 89 ? 20.552 -0.163 -23.282 1.00 74.44 89 THR A O 1
ATOM 720 N N . CYS A 1 90 ? 21.697 1.532 -22.352 1.00 64.19 90 CYS A N 1
ATOM 721 C CA . CYS A 1 90 ? 22.164 2.119 -23.621 1.00 64.19 90 CYS A CA 1
ATOM 722 C C . CYS A 1 90 ? 23.410 1.449 -24.247 1.00 64.19 90 CYS A C 1
ATOM 724 O O . CYS A 1 90 ? 23.854 1.905 -25.297 1.00 64.19 90 CYS A O 1
ATOM 726 N N . SER A 1 91 ? 24.019 0.421 -23.635 1.00 62.28 91 SER A N 1
ATOM 727 C CA . SER A 1 91 ? 25.351 -0.075 -24.046 1.00 62.28 91 SER A CA 1
ATOM 728 C C . SER A 1 91 ? 25.437 -1.581 -24.344 1.00 62.28 91 SER A C 1
ATOM 730 O O . SER A 1 91 ? 24.512 -2.343 -24.070 1.00 62.28 91 SER A O 1
ATOM 732 N N . ASN A 1 92 ? 26.563 -1.965 -24.968 1.00 53.53 92 ASN A N 1
ATOM 733 C CA . ASN A 1 92 ? 26.939 -3.307 -25.429 1.00 53.53 92 ASN A CA 1
ATOM 734 C C . ASN A 1 92 ? 26.643 -4.397 -24.377 1.00 53.53 92 ASN A C 1
ATOM 736 O O . ASN A 1 92 ? 26.815 -4.169 -23.185 1.00 53.53 92 ASN A O 1
ATOM 740 N N . VAL A 1 93 ? 26.258 -5.595 -24.827 1.00 56.34 93 VAL A N 1
ATOM 741 C CA . VAL A 1 93 ? 25.802 -6.758 -24.032 1.00 56.34 93 VAL A CA 1
ATOM 742 C C . VAL A 1 93 ? 26.756 -7.131 -22.878 1.00 56.34 93 VAL A C 1
ATOM 744 O O . VAL A 1 93 ? 26.338 -7.722 -21.890 1.00 56.34 93 VAL A O 1
ATOM 747 N N . ALA A 1 94 ? 28.031 -6.740 -22.951 1.00 53.03 94 ALA A N 1
ATOM 748 C CA . ALA A 1 94 ? 29.006 -6.897 -21.868 1.00 53.03 94 ALA A CA 1
ATOM 749 C C . ALA A 1 94 ? 28.675 -6.076 -20.600 1.00 53.03 94 ALA A C 1
ATOM 751 O O . ALA A 1 94 ? 28.978 -6.510 -19.491 1.00 53.03 94 ALA A O 1
ATOM 752 N N . SER A 1 95 ? 28.004 -4.930 -20.738 1.00 50.12 95 SER A N 1
ATOM 753 C CA . SER A 1 95 ? 27.564 -4.076 -19.625 1.00 50.12 95 SER A CA 1
ATOM 754 C C . SER A 1 95 ? 26.333 -4.621 -18.894 1.00 50.12 95 SER A C 1
ATOM 756 O O . SER A 1 95 ? 25.974 -4.104 -17.842 1.00 50.12 95 SER A O 1
ATOM 758 N N . PHE A 1 96 ? 25.689 -5.670 -19.420 1.00 51.91 96 PHE A N 1
ATOM 759 C CA . PHE A 1 96 ? 24.529 -6.321 -18.796 1.00 51.91 96 PHE A 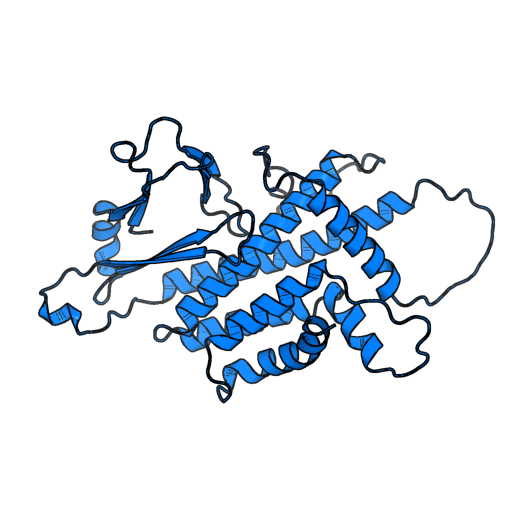CA 1
ATOM 760 C C . PHE A 1 96 ? 24.892 -7.016 -17.472 1.00 51.91 96 PHE A C 1
ATOM 762 O O . PHE A 1 96 ? 24.029 -7.241 -16.627 1.00 51.91 96 PHE A O 1
ATOM 769 N N . TYR A 1 97 ? 26.178 -7.337 -17.288 1.00 48.97 97 TYR A N 1
ATOM 770 C CA . TYR A 1 97 ? 26.721 -7.960 -16.079 1.00 48.97 97 TYR A CA 1
ATOM 771 C C . TYR A 1 97 ? 27.125 -6.955 -14.997 1.00 48.97 97 TYR A C 1
ATOM 773 O O . TYR A 1 97 ? 27.394 -7.362 -13.868 1.00 48.97 97 TYR A O 1
ATOM 781 N N . ILE A 1 98 ? 27.172 -5.656 -15.313 1.00 46.31 98 ILE A N 1
ATOM 782 C CA . ILE A 1 98 ? 27.383 -4.614 -14.310 1.00 46.31 98 ILE A CA 1
ATOM 783 C C . ILE A 1 98 ? 25.996 -4.258 -13.785 1.00 46.31 98 ILE A C 1
ATOM 785 O O . ILE A 1 98 ? 25.221 -3.691 -14.554 1.00 46.31 98 ILE A O 1
ATOM 789 N N . PRO A 1 99 ? 25.642 -4.591 -12.526 1.00 45.81 99 PRO A N 1
ATOM 790 C CA . PRO A 1 99 ? 24.346 -4.235 -11.974 1.00 45.81 99 PRO A CA 1
ATOM 791 C C . PRO A 1 99 ? 24.208 -2.716 -12.068 1.00 45.81 99 PRO A C 1
ATOM 793 O O . PRO A 1 99 ? 24.984 -1.990 -11.447 1.00 45.81 99 PRO A O 1
ATOM 796 N N . PRO A 1 100 ? 23.253 -2.213 -12.861 1.00 43.22 100 PRO A N 1
ATOM 797 C CA . PRO A 1 100 ? 23.150 -0.780 -13.023 1.00 43.22 100 PRO A CA 1
ATOM 798 C C . PRO A 1 100 ? 22.737 -0.136 -11.706 1.00 43.22 100 PRO A C 1
ATOM 800 O O . PRO A 1 100 ? 21.726 -0.549 -11.121 1.00 43.22 100 PRO A O 1
ATOM 803 N N . ASN A 1 101 ? 23.498 0.865 -11.281 1.00 47.34 101 ASN A N 1
ATOM 804 C CA . ASN A 1 101 ? 23.108 1.790 -10.229 1.00 47.34 101 ASN A CA 1
ATOM 805 C C . ASN A 1 101 ? 22.368 2.957 -10.888 1.00 47.34 101 ASN A C 1
ATOM 807 O O . ASN A 1 101 ? 22.701 3.364 -12.000 1.00 47.34 101 ASN A O 1
ATOM 811 N N . ILE A 1 102 ? 21.297 3.415 -10.256 1.00 50.75 102 ILE A N 1
ATOM 812 C CA . ILE A 1 102 ? 20.605 4.640 -10.651 1.00 50.75 102 ILE A CA 1
ATOM 813 C C . ILE A 1 102 ? 21.222 5.749 -9.800 1.00 50.75 102 ILE A C 1
ATOM 815 O O . ILE A 1 102 ? 21.543 5.501 -8.641 1.00 50.75 102 ILE A O 1
ATOM 819 N N . SER A 1 103 ? 21.317 6.968 -10.324 1.00 53.81 103 SER A N 1
ATOM 820 C CA . SER A 1 103 ? 21.424 8.164 -9.490 1.00 53.81 103 SER A CA 1
ATOM 821 C C . SER A 1 103 ? 20.169 8.241 -8.601 1.00 53.81 103 SER A C 1
ATOM 823 O O . SER A 1 103 ? 19.095 8.652 -9.038 1.00 53.81 103 SER A O 1
ATOM 825 N N . GLU A 1 104 ? 20.270 7.716 -7.377 1.00 55.31 104 GLU A N 1
ATOM 826 C CA . GLU A 1 104 ? 19.138 7.304 -6.526 1.00 55.31 104 GLU A CA 1
ATOM 827 C C . GLU A 1 104 ? 18.277 8.469 -5.989 1.00 55.31 104 GLU A C 1
ATOM 829 O O . GLU A 1 104 ? 17.288 8.235 -5.301 1.00 55.31 104 GLU A O 1
ATOM 834 N N . SER A 1 105 ? 18.606 9.727 -6.299 1.00 56.78 105 SER A N 1
ATOM 835 C CA . SER A 1 105 ? 17.976 10.899 -5.675 1.00 56.78 105 SER A CA 1
ATOM 836 C C . SER A 1 105 ? 16.501 11.070 -6.046 1.00 56.78 105 SER A C 1
ATOM 838 O O . SER A 1 105 ? 15.669 11.302 -5.175 1.00 56.78 105 SER A O 1
ATOM 840 N N . TYR A 1 106 ? 16.143 10.918 -7.324 1.00 59.62 106 TYR A N 1
ATOM 841 C CA . TYR A 1 106 ? 14.783 11.226 -7.780 1.00 59.62 106 TYR A CA 1
ATOM 842 C C . TYR A 1 106 ? 13.711 10.237 -7.279 1.00 59.62 106 TYR A C 1
ATOM 844 O O . TYR A 1 106 ? 12.676 10.693 -6.784 1.00 59.62 106 TYR A O 1
ATOM 852 N N . PRO A 1 107 ? 13.901 8.902 -7.364 1.00 70.12 107 PRO A N 1
ATOM 853 C CA . PRO A 1 107 ? 12.890 7.960 -6.887 1.00 70.12 107 PRO A CA 1
ATOM 854 C C . PRO A 1 107 ? 12.724 7.984 -5.362 1.00 70.12 107 PRO A C 1
ATOM 856 O O . PRO A 1 107 ? 11.604 7.830 -4.881 1.00 70.12 107 PRO A O 1
ATOM 859 N N . ILE A 1 108 ? 13.806 8.237 -4.614 1.00 74.88 108 ILE A N 1
ATOM 860 C CA . ILE A 1 108 ? 13.764 8.324 -3.149 1.00 74.88 108 ILE A CA 1
ATOM 861 C C . ILE A 1 108 ? 13.005 9.574 -2.706 1.00 74.88 108 ILE A C 1
ATOM 863 O O . ILE A 1 108 ? 12.076 9.444 -1.919 1.00 74.88 108 ILE A O 1
ATOM 867 N N . SER A 1 109 ? 13.299 10.756 -3.260 1.00 77.44 109 SER A N 1
ATOM 868 C CA . SER A 1 109 ? 12.543 11.972 -2.916 1.00 77.44 109 SER A CA 1
ATOM 869 C C . SER A 1 109 ? 11.052 11.847 -3.247 1.00 77.44 109 SER A C 1
ATOM 871 O O . SER A 1 109 ? 10.201 12.317 -2.498 1.00 77.44 109 SER A O 1
ATOM 873 N N . ALA A 1 110 ? 10.705 11.155 -4.338 1.00 80.19 110 ALA A N 1
ATOM 874 C CA . ALA A 1 110 ? 9.306 10.871 -4.645 1.00 80.19 110 ALA A CA 1
ATOM 875 C C . ALA A 1 110 ? 8.654 9.931 -3.612 1.00 80.19 110 ALA A C 1
ATOM 877 O O . ALA A 1 110 ? 7.474 10.101 -3.308 1.00 80.19 110 ALA A O 1
ATOM 878 N N . LEU A 1 111 ? 9.390 8.949 -3.080 1.00 85.56 111 LEU A N 1
ATOM 879 C CA . LEU A 1 111 ? 8.903 8.068 -2.017 1.00 85.56 111 LEU A CA 1
ATOM 880 C C . LEU A 1 111 ? 8.742 8.819 -0.689 1.00 85.56 111 LEU A C 1
ATOM 882 O O . LEU A 1 111 ? 7.731 8.631 -0.019 1.00 85.56 111 LEU A O 1
ATOM 886 N N . GLU A 1 112 ? 9.678 9.703 -0.341 1.00 89.31 112 GLU A N 1
ATOM 887 C CA . GLU A 1 112 ? 9.586 10.584 0.832 1.00 89.31 112 GLU A CA 1
ATOM 888 C C . GLU A 1 112 ? 8.299 11.418 0.801 1.00 89.31 112 GLU A C 1
ATOM 890 O O . GLU A 1 112 ? 7.532 11.418 1.766 1.00 89.31 112 GLU A O 1
ATOM 895 N N . ASP A 1 113 ? 8.009 12.054 -0.338 1.00 87.19 113 ASP A N 1
ATOM 896 C CA . ASP A 1 113 ? 6.783 12.828 -0.545 1.00 87.19 113 ASP A CA 1
ATOM 897 C C . ASP A 1 113 ? 5.514 11.974 -0.405 1.00 87.19 113 ASP A C 1
ATOM 899 O O . ASP A 1 113 ? 4.497 12.441 0.118 1.00 87.19 113 ASP A O 1
ATOM 903 N N . ILE A 1 114 ? 5.546 10.732 -0.898 1.00 87.75 114 ILE A N 1
ATOM 904 C CA . ILE A 1 114 ? 4.420 9.795 -0.793 1.00 87.75 114 ILE A CA 1
ATOM 905 C C . ILE A 1 114 ? 4.205 9.400 0.669 1.00 87.75 114 ILE A C 1
ATOM 907 O O . ILE A 1 114 ? 3.079 9.501 1.154 1.00 87.75 114 ILE A O 1
ATOM 911 N N . VAL A 1 115 ? 5.267 9.028 1.391 1.00 91.62 115 VAL A N 1
ATOM 912 C CA . VAL A 1 115 ? 5.201 8.682 2.820 1.00 91.62 115 VAL A CA 1
ATOM 913 C C . VAL A 1 115 ? 4.684 9.867 3.635 1.00 91.62 115 VAL A C 1
ATOM 915 O O . VAL A 1 115 ? 3.771 9.700 4.441 1.00 91.62 115 VAL A O 1
ATOM 918 N N . ALA A 1 116 ? 5.186 11.079 3.394 1.00 91.38 116 ALA A N 1
ATOM 919 C CA . ALA A 1 116 ? 4.732 12.277 4.096 1.00 91.38 116 ALA A CA 1
ATOM 920 C C . ALA A 1 116 ? 3.231 12.542 3.882 1.00 91.38 116 ALA A C 1
ATOM 922 O O . ALA A 1 116 ? 2.495 12.772 4.845 1.00 91.38 116 ALA A O 1
ATOM 923 N N . LYS A 1 117 ? 2.753 12.463 2.633 1.00 88.19 117 LYS A N 1
ATOM 924 C CA . LYS A 1 117 ? 1.326 12.636 2.308 1.00 88.19 117 LYS A CA 1
ATOM 925 C C . LYS A 1 117 ? 0.467 11.521 2.893 1.00 88.19 117 LYS A C 1
ATOM 927 O O . LYS A 1 117 ? -0.631 11.794 3.373 1.00 88.19 117 LYS A O 1
ATOM 932 N N . PHE A 1 118 ? 0.957 10.284 2.879 1.00 91.75 118 PHE A N 1
ATOM 933 C CA . PHE A 1 118 ? 0.285 9.158 3.515 1.00 91.75 118 PHE A CA 1
ATOM 934 C C . PHE A 1 118 ? 0.107 9.399 5.013 1.00 91.75 118 PHE A C 1
ATOM 936 O O . PHE A 1 118 ? -1.011 9.290 5.500 1.00 91.75 118 PHE A O 1
ATOM 943 N N . LEU A 1 119 ? 1.157 9.803 5.731 1.00 93.81 119 LEU A N 1
ATOM 944 C CA . LEU A 1 119 ? 1.080 10.060 7.173 1.00 93.81 119 LEU A CA 1
ATOM 945 C C . LEU A 1 119 ? 0.119 11.207 7.515 1.00 93.81 119 LEU A C 1
ATOM 947 O O . LEU A 1 119 ? -0.619 11.126 8.496 1.00 93.81 119 LEU A O 1
ATOM 951 N N . GLN A 1 120 ? 0.067 12.250 6.683 1.00 90.56 120 GLN A N 1
ATOM 952 C CA . GLN A 1 120 ? -0.922 13.322 6.825 1.00 90.56 120 GLN A CA 1
ATOM 953 C C . GLN A 1 120 ? -2.354 12.805 6.634 1.00 90.56 120 GLN A C 1
ATOM 955 O O . GLN A 1 120 ? -3.230 13.077 7.456 1.00 90.56 120 GLN A O 1
ATOM 960 N N . ASN A 1 121 ? -2.589 12.028 5.574 1.00 89.00 121 ASN A N 1
ATOM 961 C CA . ASN A 1 121 ? -3.898 11.440 5.292 1.00 89.00 121 ASN A CA 1
ATOM 962 C C . ASN A 1 121 ? -4.306 10.411 6.351 1.00 89.00 121 ASN A C 1
ATOM 964 O O . ASN A 1 121 ? -5.490 10.309 6.669 1.00 89.00 121 ASN A O 1
ATOM 968 N N . TYR A 1 122 ? -3.344 9.673 6.903 1.00 92.69 122 TYR A N 1
ATOM 969 C CA . TYR A 1 122 ? -3.533 8.712 7.981 1.00 92.69 122 TYR A CA 1
ATOM 970 C C . TYR A 1 122 ? -4.112 9.413 9.208 1.00 92.69 122 TYR A C 1
ATOM 972 O O . TYR A 1 122 ? -5.221 9.100 9.641 1.00 92.69 122 TYR A O 1
ATOM 980 N N . GLU A 1 123 ? -3.411 10.436 9.694 1.00 92.38 123 GLU A N 1
ATOM 981 C CA . GLU A 1 123 ? -3.826 11.235 10.846 1.00 92.38 123 GLU A CA 1
ATOM 982 C C . GLU A 1 123 ? -5.199 11.890 10.621 1.00 92.38 123 GLU A C 1
ATOM 984 O O . GLU A 1 123 ? -6.081 11.843 11.483 1.00 92.38 123 GLU A O 1
ATOM 989 N N . TYR A 1 124 ? -5.407 12.478 9.439 1.00 90.31 124 TYR A N 1
ATOM 990 C CA . TYR A 1 124 ? -6.670 13.118 9.082 1.00 90.31 124 TYR A CA 1
ATOM 991 C C . TYR A 1 124 ? -7.837 12.126 9.060 1.00 90.31 124 TYR A C 1
ATOM 993 O O . TYR A 1 124 ? -8.885 12.398 9.643 1.00 90.31 124 TYR A O 1
ATOM 1001 N N . THR A 1 125 ? -7.661 10.969 8.418 1.00 90.69 125 THR A N 1
ATOM 1002 C CA . THR A 1 125 ? -8.725 9.969 8.249 1.00 90.69 125 THR A CA 1
ATOM 1003 C C . THR A 1 125 ? -9.162 9.401 9.594 1.00 90.69 125 THR A C 1
ATOM 1005 O O . THR A 1 125 ? -10.362 9.296 9.847 1.00 90.69 125 THR A O 1
ATOM 1008 N N . TRP A 1 126 ? -8.221 9.102 10.497 1.00 92.44 126 TRP A N 1
ATOM 1009 C CA . TRP A 1 126 ? -8.567 8.620 11.835 1.00 92.44 126 TRP A CA 1
ATOM 1010 C C . TRP A 1 126 ? -9.258 9.685 12.685 1.00 92.44 126 TRP A C 1
ATOM 1012 O O . TRP A 1 126 ? -10.273 9.394 13.320 1.00 92.44 126 TRP A O 1
ATOM 1022 N N . LYS A 1 127 ? -8.778 10.935 12.659 1.00 91.38 127 LYS A N 1
ATOM 1023 C CA . LYS A 1 127 ? -9.455 12.057 13.331 1.00 91.38 127 LYS A CA 1
ATOM 1024 C C . LYS A 1 127 ? -10.863 12.280 12.793 1.00 91.38 127 LYS A C 1
ATOM 1026 O O . LYS A 1 127 ? -11.789 12.523 13.570 1.00 91.38 127 LYS A O 1
ATOM 1031 N N . TRP A 1 128 ? -11.034 12.184 11.476 1.00 90.00 128 TRP A N 1
ATOM 1032 C CA . TRP A 1 128 ? -12.334 12.320 10.837 1.00 90.00 128 TRP A CA 1
ATOM 1033 C C . TRP A 1 128 ? -13.282 11.192 11.248 1.00 90.00 128 TRP A C 1
ATOM 1035 O O . TRP A 1 128 ? -14.404 11.490 11.653 1.00 90.00 128 TRP A O 1
ATOM 1045 N N . LEU A 1 129 ? -12.824 9.935 11.246 1.00 90.88 129 LEU A N 1
ATOM 1046 C CA . LEU A 1 129 ? -13.604 8.788 11.721 1.00 90.88 129 LEU A CA 1
ATOM 1047 C C . LEU A 1 129 ? -14.083 8.991 13.159 1.00 90.88 129 LEU A C 1
ATOM 1049 O O . LEU A 1 129 ? -15.277 8.866 13.436 1.00 90.88 129 LEU A O 1
ATOM 1053 N N . ILE A 1 130 ? -13.167 9.348 14.063 1.00 90.38 130 ILE A N 1
ATOM 1054 C CA . ILE A 1 130 ? -13.502 9.579 15.470 1.00 90.38 130 ILE A CA 1
ATOM 1055 C C . ILE A 1 130 ? -14.550 10.693 15.562 1.00 90.38 130 ILE A C 1
ATOM 1057 O O . ILE A 1 130 ? -15.625 10.463 16.113 1.00 90.38 130 ILE A O 1
ATOM 1061 N N . SER A 1 131 ? -14.301 11.854 14.941 1.00 89.00 131 SER A N 1
ATOM 1062 C CA . SER A 1 131 ? -15.219 13.004 14.956 1.00 89.00 131 SER A CA 1
ATOM 1063 C C . SER A 1 131 ? -16.597 12.692 14.360 1.00 89.00 131 SER A C 1
ATOM 1065 O O . SER A 1 131 ? -17.612 13.155 14.886 1.00 89.00 131 SER A O 1
ATOM 1067 N N . TYR A 1 132 ? -16.650 11.911 13.278 1.00 87.88 132 TYR A N 1
ATOM 1068 C CA . TYR A 1 132 ? -17.895 11.478 12.645 1.00 87.88 132 TYR A CA 1
ATOM 1069 C C . TYR A 1 132 ? -18.755 10.678 13.630 1.00 87.88 132 TYR A C 1
ATOM 1071 O O . TYR A 1 132 ? -19.935 10.988 13.813 1.00 87.88 132 TYR A O 1
ATOM 1079 N N . HIS A 1 133 ? -18.151 9.719 14.337 1.00 84.88 133 HIS A N 1
ATOM 1080 C CA . HIS A 1 133 ? -18.853 8.948 15.360 1.00 84.88 133 HIS A CA 1
ATOM 1081 C C . HIS A 1 133 ? -19.288 9.809 16.547 1.00 84.88 133 HIS A C 1
ATOM 1083 O O . HIS A 1 133 ? -20.425 9.670 16.998 1.00 84.88 133 HIS A O 1
ATOM 1089 N N . GLU A 1 134 ? -18.452 10.738 17.030 1.00 85.75 134 GLU A N 1
ATOM 1090 C CA . GLU A 1 134 ? -18.853 11.631 18.130 1.00 85.75 134 GLU A CA 1
ATOM 1091 C C . GLU A 1 134 ? -20.089 12.457 17.764 1.00 85.75 134 GLU A C 1
ATOM 1093 O O . GLU A 1 134 ? -21.018 12.565 18.559 1.00 85.75 134 GLU A O 1
ATOM 1098 N N . LYS A 1 135 ? -20.144 12.985 16.537 1.00 83.06 135 LYS A N 1
ATOM 1099 C CA . LYS A 1 135 ? -21.289 13.759 16.036 1.00 83.06 135 LYS A CA 1
ATOM 1100 C C . LYS A 1 135 ? -22.531 12.895 15.825 1.00 83.06 135 LYS A C 1
ATOM 1102 O O . LYS A 1 135 ? -23.636 13.348 16.116 1.00 83.06 135 LYS A O 1
ATOM 1107 N N . SER A 1 136 ? -22.367 11.658 15.356 1.00 73.38 136 SER A N 1
ATOM 1108 C CA . SER A 1 136 ? -23.482 10.730 15.132 1.00 73.38 136 SER A CA 1
ATOM 1109 C C . SER A 1 136 ? -24.122 10.219 16.430 1.00 73.38 136 SER A C 1
ATOM 1111 O O . SER A 1 136 ? -25.275 9.794 16.403 1.00 73.38 136 SER A O 1
ATOM 1113 N N . LEU A 1 137 ? -23.408 10.267 17.559 1.00 66.81 137 LEU A N 1
ATOM 1114 C CA . LEU A 1 137 ? -23.906 9.883 18.889 1.00 66.81 137 LEU A CA 1
ATOM 1115 C C . LEU A 1 137 ? -24.704 11.000 19.593 1.00 66.81 137 LEU A C 1
ATOM 1117 O O . LEU A 1 137 ? -25.477 10.723 20.508 1.00 66.81 137 LEU A O 1
ATOM 1121 N N . ILE A 1 138 ? -24.562 12.258 19.163 1.00 57.94 138 ILE A N 1
ATOM 1122 C CA . ILE A 1 138 ? -25.201 13.433 19.786 1.00 57.94 138 ILE A CA 1
ATOM 1123 C C . ILE A 1 138 ? -26.718 13.636 19.486 1.00 57.94 138 ILE A C 1
ATOM 1125 O O . ILE A 1 138 ? -27.335 14.409 20.220 1.00 57.94 138 ILE A O 1
ATOM 1129 N N . PRO A 1 139 ? -27.427 12.962 18.547 1.00 49.97 139 PRO A N 1
ATOM 1130 C CA . PRO A 1 139 ? -28.837 13.306 18.303 1.00 49.97 139 PRO A CA 1
ATOM 1131 C C . PRO A 1 139 ? -29.891 12.817 19.317 1.00 49.97 139 PRO A C 1
ATOM 1133 O O . PRO A 1 139 ? -31.044 13.202 19.147 1.00 49.97 139 PRO A O 1
ATOM 1136 N N . GLN A 1 140 ? -29.594 11.985 20.331 1.00 44.78 140 GLN A N 1
ATOM 1137 C CA . GLN A 1 140 ? -30.652 11.378 21.177 1.00 44.78 140 GLN A CA 1
ATOM 1138 C C . GLN A 1 140 ? -30.343 11.261 22.681 1.00 44.78 140 GLN A C 1
ATOM 1140 O O . GLN A 1 140 ? -30.570 10.218 23.290 1.00 44.78 140 GLN A O 1
ATOM 1145 N N . VAL A 1 141 ? -29.909 12.339 23.336 1.00 42.50 141 VAL A N 1
ATOM 1146 C CA . VAL A 1 141 ? -30.018 12.406 24.806 1.00 42.50 141 VAL A CA 1
ATOM 1147 C C . VAL A 1 141 ? -30.697 13.710 25.205 1.00 42.50 141 VAL A C 1
ATOM 1149 O O . VAL A 1 141 ? -30.089 14.776 25.239 1.00 42.50 141 VAL A O 1
ATOM 1152 N N . SER A 1 142 ? -31.998 13.626 25.498 1.00 39.03 142 SER A N 1
ATOM 1153 C CA . SER A 1 142 ? -32.696 14.673 26.251 1.00 39.03 142 SER A CA 1
ATOM 1154 C C . SER A 1 142 ? -31.997 14.880 27.603 1.00 39.03 142 SER A C 1
ATOM 1156 O O . SER A 1 142 ? -31.585 13.898 28.224 1.00 39.03 142 SER A O 1
ATOM 1158 N N . PRO A 1 143 ? -31.880 16.119 28.110 1.00 43.56 143 PRO A N 1
ATOM 1159 C CA . PRO A 1 143 ? -31.131 16.385 29.324 1.00 43.56 143 PRO A CA 1
ATOM 1160 C C . PRO A 1 143 ? -31.980 15.986 30.533 1.00 43.56 143 PRO A C 1
ATOM 1162 O O . PRO A 1 143 ? -32.780 16.771 31.040 1.00 43.56 143 PRO A O 1
ATOM 1165 N N . LYS A 1 144 ? -31.813 14.757 31.020 1.00 35.12 144 LYS A N 1
ATOM 1166 C CA . LYS A 1 144 ? -32.171 14.413 32.397 1.00 35.12 144 LYS A CA 1
ATOM 1167 C C . LYS A 1 144 ? -30.999 13.713 33.068 1.00 35.12 144 LYS A C 1
ATOM 1169 O O . LYS A 1 144 ? -30.666 12.584 32.747 1.00 35.12 144 LYS A O 1
ATOM 1174 N N . HIS A 1 145 ? -30.392 14.480 33.971 1.00 39.03 145 HIS A N 1
ATOM 1175 C CA . HIS A 1 145 ? -29.513 14.111 35.073 1.00 39.03 145 HIS A CA 1
ATOM 1176 C C . HIS A 1 145 ? -29.140 12.630 35.214 1.00 39.03 145 HIS A C 1
ATOM 1178 O O . HIS A 1 145 ? -29.946 11.831 35.673 1.00 39.03 145 HIS A O 1
ATOM 1184 N N . SER A 1 146 ? -27.849 12.348 35.060 1.00 34.50 146 SER A N 1
ATOM 1185 C CA . SER A 1 146 ? -27.073 11.742 36.144 1.00 34.50 146 SER A CA 1
ATOM 1186 C C . SER A 1 146 ? -25.586 11.913 35.867 1.00 34.50 146 SER A C 1
ATOM 1188 O O . SER A 1 146 ? -25.041 11.412 34.888 1.00 34.50 146 SER A O 1
ATOM 1190 N N . SER A 1 147 ? -24.945 12.651 36.762 1.00 42.75 147 SER A N 1
ATOM 1191 C CA . SER A 1 147 ? -23.509 12.684 36.966 1.00 42.75 147 SER A CA 1
ATOM 1192 C C . SER A 1 147 ? -22.974 11.277 37.238 1.00 42.75 147 SER A C 1
ATOM 1194 O O . SER A 1 147 ? -23.189 10.726 38.316 1.00 42.75 147 SER A O 1
ATOM 1196 N N . SER A 1 148 ? -22.216 10.737 36.296 1.00 34.31 148 SER A N 1
ATOM 1197 C CA . SER A 1 148 ? -21.189 9.741 36.579 1.00 34.31 148 SER A CA 1
ATOM 1198 C C . SER A 1 148 ? -20.049 9.967 35.597 1.00 34.31 148 SER A C 1
ATOM 1200 O O . SER A 1 148 ? -20.137 9.598 34.428 1.00 34.31 148 SER A O 1
ATOM 1202 N N . HIS A 1 149 ? -18.981 10.605 36.072 1.00 39.84 149 HIS A N 1
ATOM 1203 C CA . HIS A 1 149 ? -17.675 10.514 35.436 1.00 39.84 149 HIS A CA 1
ATOM 1204 C C . HIS A 1 149 ? -17.234 9.048 35.502 1.00 39.84 149 HIS A C 1
ATOM 1206 O O . HIS A 1 149 ? -16.582 8.633 36.455 1.00 39.84 149 HIS A O 1
ATOM 1212 N N . SER A 1 150 ? -17.637 8.239 34.523 1.00 39.69 150 SER A N 1
ATOM 1213 C CA . SER A 1 150 ? -17.006 6.949 34.294 1.00 39.69 150 SER A CA 1
ATOM 1214 C C . SER A 1 150 ? -15.697 7.226 33.571 1.00 39.69 150 SER A C 1
ATOM 1216 O O . SER A 1 150 ? -15.691 7.596 32.396 1.00 39.69 150 SER A O 1
ATOM 1218 N N . SER A 1 151 ? -14.592 7.053 34.285 1.00 43.09 151 SER A N 1
ATOM 1219 C CA . SER A 1 151 ? -13.259 6.815 33.737 1.00 43.09 151 SER A CA 1
ATOM 1220 C C . SER A 1 151 ? -13.256 5.500 32.943 1.00 43.09 151 SER A C 1
ATOM 1222 O O . SER A 1 151 ? -12.629 4.523 33.344 1.00 43.09 151 SER A O 1
ATOM 1224 N N . ALA A 1 152 ? -14.045 5.432 31.872 1.00 54.88 152 ALA A N 1
ATOM 1225 C CA . ALA A 1 152 ? -14.016 4.323 30.938 1.00 54.88 152 ALA A CA 1
ATOM 1226 C C . ALA A 1 152 ? -12.719 4.441 30.135 1.00 54.88 152 ALA A C 1
ATOM 1228 O O . ALA A 1 152 ? -12.382 5.532 29.664 1.00 54.88 152 ALA A O 1
ATOM 1229 N N . SER A 1 153 ? -11.975 3.342 30.010 1.00 62.72 153 SER A N 1
ATOM 1230 C CA . SER A 1 153 ? -10.816 3.291 29.122 1.00 62.72 153 SER A CA 1
ATOM 1231 C C . SER A 1 153 ? -11.240 3.704 27.699 1.00 62.72 153 SER A C 1
ATOM 1233 O O . SER A 1 153 ? -12.395 3.512 27.318 1.00 62.72 153 SER A O 1
ATOM 1235 N N . PRO A 1 154 ? -10.358 4.317 26.892 1.00 74.81 154 PRO A N 1
ATOM 1236 C CA . PRO A 1 154 ? -10.693 4.719 25.522 1.00 74.81 154 PRO A CA 1
ATOM 1237 C C . PRO A 1 154 ? -10.902 3.516 24.580 1.00 74.81 154 PRO A C 1
ATOM 1239 O O . PRO A 1 154 ? -11.554 3.650 23.541 1.00 74.81 154 PRO A O 1
ATOM 1242 N N . ALA A 1 155 ? -10.398 2.334 24.952 1.00 78.88 155 ALA A N 1
ATOM 1243 C CA . ALA A 1 155 ? -10.375 1.135 24.118 1.00 78.88 155 ALA A CA 1
ATOM 1244 C C . ALA A 1 155 ? -11.762 0.575 23.722 1.00 78.88 155 ALA A C 1
ATOM 1246 O O . ALA A 1 155 ? -11.956 0.318 22.534 1.00 78.88 155 ALA A O 1
ATOM 1247 N N . PRO A 1 156 ? -12.766 0.428 24.616 1.00 83.06 156 PRO A N 1
ATOM 1248 C CA . PRO A 1 156 ? -14.090 -0.084 24.254 1.00 83.06 156 PRO A CA 1
ATOM 1249 C C . PRO A 1 156 ? -14.828 0.838 23.276 1.00 83.06 156 PRO A C 1
ATOM 1251 O O . PRO A 1 156 ? -15.450 0.370 22.324 1.00 83.06 156 PRO A O 1
ATOM 1254 N N . ARG A 1 157 ? -14.725 2.161 23.476 1.00 86.06 157 ARG A N 1
ATOM 1255 C CA . ARG A 1 157 ? -15.341 3.158 22.586 1.00 86.06 157 ARG A CA 1
ATOM 1256 C C . ARG A 1 157 ? -14.713 3.106 21.198 1.00 86.06 157 ARG A C 1
ATOM 1258 O O . ARG A 1 157 ? -15.423 3.113 20.198 1.00 86.06 157 ARG A O 1
ATOM 1265 N N . LEU A 1 158 ? -13.387 3.035 21.140 1.00 88.69 158 LEU A N 1
ATOM 1266 C CA . LEU A 1 158 ? -12.668 2.919 19.880 1.00 88.69 158 LEU A CA 1
ATOM 1267 C C . LEU A 1 158 ? -12.967 1.588 19.172 1.00 88.69 158 LEU A C 1
ATOM 1269 O O . LEU A 1 158 ? -13.156 1.583 17.961 1.00 88.69 158 LEU A O 1
ATOM 1273 N N . ALA A 1 159 ? -13.070 0.477 19.906 1.00 87.88 159 ALA A N 1
ATOM 1274 C CA . ALA A 1 159 ? -13.442 -0.816 19.334 1.00 87.88 159 ALA A CA 1
ATOM 1275 C C . ALA A 1 159 ? -14.815 -0.761 18.653 1.00 87.88 159 ALA A C 1
ATOM 1277 O O . ALA A 1 159 ? -14.966 -1.269 17.546 1.00 87.88 159 ALA A O 1
ATOM 1278 N N . GLN A 1 160 ? -15.794 -0.090 19.269 1.00 89.00 160 GLN A N 1
ATOM 1279 C CA . GLN A 1 160 ? -17.105 0.117 18.654 1.00 89.00 160 GLN A CA 1
ATOM 1280 C C . GLN A 1 160 ? -17.005 0.914 17.345 1.00 89.00 160 GLN A C 1
ATOM 1282 O O . GLN A 1 160 ? -17.535 0.474 16.330 1.00 89.00 160 GLN A O 1
ATOM 1287 N N . ILE A 1 161 ? -16.268 2.031 17.345 1.00 91.19 161 ILE A N 1
ATOM 1288 C CA . ILE A 1 161 ? -16.039 2.857 16.145 1.00 91.19 161 ILE A CA 1
ATOM 1289 C C . ILE A 1 161 ? -15.422 2.027 15.007 1.00 91.19 161 ILE A C 1
ATOM 1291 O O . ILE A 1 161 ? -15.834 2.134 13.853 1.00 91.19 161 ILE A O 1
ATOM 1295 N N . LEU A 1 162 ? -14.438 1.183 15.325 1.00 91.88 162 LEU A N 1
ATOM 1296 C CA . LEU A 1 162 ? -13.754 0.350 14.336 1.00 91.88 162 LEU A CA 1
ATOM 1297 C C . LEU A 1 162 ? -14.647 -0.779 13.803 1.00 91.88 162 LEU A C 1
ATOM 1299 O O . LEU A 1 162 ? -14.602 -1.056 12.608 1.00 91.88 162 LEU A O 1
ATOM 1303 N N . ASN A 1 163 ? -15.489 -1.381 14.647 1.00 90.25 163 ASN A N 1
ATOM 1304 C CA . ASN A 1 163 ? -16.459 -2.400 14.229 1.00 90.25 163 ASN A CA 1
ATOM 1305 C C . ASN A 1 163 ? -17.557 -1.819 13.322 1.00 90.25 163 ASN A C 1
ATOM 1307 O O . ASN A 1 163 ? -17.977 -2.462 12.355 1.00 90.25 163 ASN A O 1
ATOM 1311 N N . ASP A 1 164 ? -18.011 -0.597 13.605 1.00 89.56 164 ASP A N 1
ATOM 1312 C CA . ASP A 1 164 ? -18.978 0.108 12.762 1.00 89.56 164 ASP A CA 1
ATOM 1313 C C . ASP A 1 164 ? -18.370 0.434 11.388 1.00 89.56 164 ASP A C 1
ATOM 1315 O O . ASP A 1 164 ? -19.023 0.251 10.356 1.00 89.56 164 ASP A O 1
ATOM 1319 N N . LEU A 1 165 ? -17.099 0.858 11.356 1.00 90.62 165 LEU A N 1
ATOM 1320 C CA . LEU A 1 165 ? -16.366 1.080 10.110 1.00 90.62 165 LEU A CA 1
ATOM 1321 C C . LEU A 1 165 ? -16.165 -0.224 9.323 1.00 90.62 165 LEU A C 1
ATOM 1323 O O . LEU A 1 165 ? -16.370 -0.226 8.112 1.00 90.62 165 LEU A O 1
ATOM 1327 N N . GLU A 1 166 ? -15.800 -1.324 9.986 1.00 90.31 166 GLU A N 1
ATOM 1328 C CA . GLU A 1 166 ? -15.678 -2.652 9.363 1.00 90.31 166 GLU A CA 1
ATOM 1329 C C . GLU A 1 166 ? -17.007 -3.077 8.720 1.00 90.31 166 GLU A C 1
ATOM 1331 O O . GLU A 1 166 ? -17.052 -3.412 7.537 1.00 90.31 166 GLU A O 1
ATOM 1336 N N . SER A 1 167 ? -18.117 -2.915 9.443 1.00 88.88 167 SER A N 1
ATOM 1337 C CA . SER A 1 167 ? -19.459 -3.203 8.923 1.00 88.88 167 SER A CA 1
ATOM 1338 C C . SER A 1 167 ? -19.821 -2.319 7.719 1.00 88.88 167 SER A C 1
ATOM 1340 O O . SER A 1 167 ? -20.419 -2.784 6.747 1.00 88.88 167 SER A O 1
ATOM 1342 N N . ALA A 1 168 ? -19.450 -1.034 7.744 1.00 87.44 168 ALA A N 1
ATOM 1343 C CA . ALA A 1 168 ? -19.666 -0.122 6.621 1.00 87.44 168 ALA A CA 1
ATOM 1344 C C . ALA A 1 168 ? -18.799 -0.480 5.400 1.00 87.44 168 ALA A C 1
ATOM 1346 O O . ALA A 1 168 ? -19.253 -0.348 4.259 1.00 87.44 168 ALA A O 1
ATOM 1347 N N . LEU A 1 169 ? -17.571 -0.955 5.626 1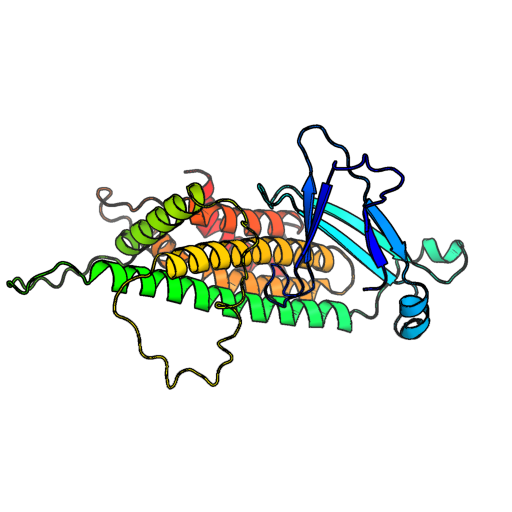.00 86.00 169 LEU A N 1
ATOM 1348 C CA . LEU A 1 169 ? -16.667 -1.433 4.581 1.00 86.00 169 LEU A CA 1
ATOM 1349 C C . LEU A 1 169 ? -17.210 -2.687 3.893 1.00 86.00 169 LEU A C 1
ATOM 1351 O O . LEU A 1 169 ? -17.120 -2.762 2.668 1.00 86.00 169 LEU A O 1
ATOM 1355 N N . ASP A 1 170 ? -17.808 -3.616 4.637 1.00 83.62 170 ASP A N 1
ATOM 1356 C CA . ASP A 1 170 ? -18.411 -4.834 4.080 1.00 83.62 170 ASP A CA 1
ATOM 1357 C C . ASP A 1 170 ? -19.628 -4.532 3.193 1.00 83.62 170 ASP A C 1
ATOM 1359 O O . ASP A 1 170 ? -19.863 -5.194 2.179 1.00 83.62 170 ASP A O 1
ATOM 1363 N N . LEU A 1 171 ? -20.396 -3.498 3.544 1.00 81.38 171 LEU A N 1
ATOM 1364 C CA . LEU A 1 171 ? -21.583 -3.083 2.792 1.00 81.38 171 LEU A CA 1
ATOM 1365 C C . LEU A 1 171 ? -21.255 -2.211 1.571 1.00 81.38 171 LEU A C 1
ATOM 1367 O O . LEU A 1 171 ? -22.046 -2.134 0.627 1.00 81.38 171 LEU A O 1
ATOM 1371 N N . ALA A 1 172 ? -20.113 -1.523 1.572 1.00 73.19 172 ALA A N 1
ATOM 1372 C CA . ALA A 1 172 ? -19.724 -0.635 0.486 1.00 73.19 172 ALA A CA 1
ATOM 1373 C C . ALA A 1 172 ? -19.039 -1.404 -0.656 1.00 73.19 172 ALA A C 1
ATOM 1375 O O . ALA A 1 172 ? -18.069 -2.124 -0.447 1.00 73.19 172 ALA A O 1
ATOM 1376 N N . SER A 1 173 ? -19.453 -1.177 -1.907 1.00 64.31 173 SER A N 1
ATOM 1377 C CA . SER A 1 173 ? -18.733 -1.716 -3.077 1.00 64.31 173 SER A CA 1
ATOM 1378 C C . SER A 1 173 ? -17.278 -1.201 -3.112 1.00 64.31 173 SER A C 1
ATOM 1380 O O . SER A 1 173 ? -17.093 -0.009 -2.838 1.00 64.31 173 SER A O 1
ATOM 1382 N N . PRO A 1 174 ? -16.261 -2.037 -3.436 1.00 60.97 174 PRO A N 1
ATOM 1383 C CA . PRO A 1 174 ? -14.833 -1.725 -3.290 1.00 60.97 174 PRO A CA 1
ATOM 1384 C C . PRO A 1 174 ? -14.423 -0.377 -3.875 1.00 60.97 174 PRO A C 1
ATOM 1386 O O . PRO A 1 174 ? -13.732 0.371 -3.197 1.00 60.97 174 PRO A O 1
ATOM 1389 N N . LEU A 1 175 ? -14.931 -0.023 -5.057 1.00 55.94 175 LEU A N 1
ATOM 1390 C CA . LEU A 1 175 ? -14.860 1.316 -5.637 1.00 55.94 175 LEU A CA 1
ATOM 1391 C C . LEU A 1 175 ? -16.052 1.477 -6.590 1.00 55.94 175 LEU A C 1
ATOM 1393 O O . LEU A 1 175 ? -16.090 0.850 -7.648 1.00 55.94 175 LEU A O 1
ATOM 1397 N N . SER A 1 176 ? -17.032 2.313 -6.238 1.00 39.81 176 SER A N 1
ATOM 1398 C CA . SER A 1 176 ? -17.899 2.900 -7.263 1.00 39.81 176 SER A CA 1
ATOM 1399 C C . SER A 1 176 ? -17.201 4.176 -7.739 1.00 39.81 176 SER A C 1
ATOM 1401 O O . SER A 1 176 ? -16.886 5.019 -6.892 1.00 39.81 176 SER A O 1
ATOM 1403 N N . PRO A 1 177 ? -16.907 4.335 -9.043 1.00 41.75 177 PRO A N 1
ATOM 1404 C CA . PRO A 1 177 ? -16.187 5.487 -9.572 1.00 41.75 177 PRO A CA 1
ATOM 1405 C C . PRO A 1 177 ? -17.095 6.720 -9.516 1.00 41.75 177 PRO A C 1
ATOM 1407 O O . PRO A 1 177 ? -17.732 7.108 -10.492 1.00 41.75 177 PRO A O 1
ATOM 1410 N N . ARG A 1 178 ? -17.203 7.335 -8.342 1.00 39.91 178 ARG A N 1
ATOM 1411 C CA . ARG A 1 178 ? -17.764 8.671 -8.174 1.00 39.91 178 ARG A CA 1
ATOM 1412 C C . ARG A 1 178 ? -16.775 9.495 -7.372 1.00 39.91 178 ARG A C 1
ATOM 1414 O O . ARG A 1 178 ? -16.678 9.338 -6.163 1.00 39.91 178 ARG A O 1
ATOM 1421 N N . ASN A 1 179 ? -16.054 10.344 -8.105 1.00 41.78 179 ASN A N 1
ATOM 1422 C CA . ASN A 1 179 ? -15.536 11.638 -7.676 1.00 41.78 179 ASN A CA 1
ATOM 1423 C C . ASN A 1 179 ? -15.066 11.690 -6.213 1.00 41.78 179 ASN A C 1
ATOM 1425 O O . ASN A 1 179 ? -15.759 12.209 -5.342 1.00 41.78 179 ASN A O 1
ATOM 1429 N N . LEU A 1 180 ? -13.836 11.222 -5.975 1.00 46.97 180 LEU A N 1
ATOM 1430 C CA . LEU A 1 180 ? -13.069 11.387 -4.726 1.00 46.97 180 LEU A CA 1
ATOM 1431 C C . LEU A 1 180 ? -12.701 12.865 -4.431 1.00 46.97 180 LEU A C 1
ATOM 1433 O O . LEU A 1 180 ? -11.761 13.153 -3.696 1.00 46.97 180 LEU A O 1
ATOM 1437 N N . THR A 1 181 ? -13.413 13.827 -5.023 1.00 42.16 181 THR A N 1
ATOM 1438 C CA . THR A 1 181 ? -13.023 15.238 -5.119 1.00 42.16 181 THR A CA 1
ATOM 1439 C C . THR A 1 181 ? -13.107 15.991 -3.790 1.00 42.16 181 THR A C 1
ATOM 1441 O O . THR A 1 181 ? -12.432 17.003 -3.646 1.00 42.16 181 THR A O 1
ATOM 1444 N N . HIS A 1 182 ? -13.892 15.524 -2.810 1.00 41.28 182 HIS A N 1
ATOM 1445 C CA . HIS A 1 182 ? -14.168 16.298 -1.588 1.00 41.28 182 HIS A CA 1
ATOM 1446 C C . HIS A 1 182 ? -13.231 16.036 -0.405 1.00 41.28 182 HIS A C 1
ATOM 1448 O O . HIS A 1 182 ? -12.930 16.974 0.327 1.00 41.28 182 HIS A O 1
ATOM 1454 N N . ALA A 1 183 ? -12.671 14.831 -0.253 1.00 43.06 183 ALA A N 1
ATOM 1455 C CA . ALA A 1 183 ? -11.643 14.589 0.771 1.00 43.06 183 ALA A CA 1
ATOM 1456 C C . ALA A 1 183 ? -10.296 15.258 0.415 1.00 43.06 183 ALA A C 1
ATOM 1458 O O . ALA A 1 183 ? -9.342 15.241 1.185 1.00 43.06 183 ALA A O 1
ATOM 1459 N N . ALA A 1 184 ? -10.211 15.821 -0.792 1.00 40.81 184 ALA A N 1
ATOM 1460 C CA . ALA A 1 184 ? -8.979 16.069 -1.507 1.00 40.81 184 ALA A CA 1
ATOM 1461 C C . ALA A 1 184 ? -8.558 17.545 -1.621 1.00 40.81 184 ALA A C 1
ATOM 1463 O O . ALA A 1 184 ? -7.451 17.790 -2.114 1.00 40.81 184 ALA A O 1
ATOM 1464 N N . THR A 1 185 ? -9.400 18.490 -1.192 1.00 38.34 185 THR A N 1
ATOM 1465 C CA . THR A 1 185 ? -9.230 19.942 -1.408 1.00 38.34 185 THR A CA 1
ATOM 1466 C C . THR A 1 185 ? -9.103 20.783 -0.144 1.00 38.34 185 THR A C 1
ATOM 1468 O O . THR A 1 185 ? -8.869 21.983 -0.275 1.00 38.34 185 THR A O 1
ATOM 1471 N N . GLN A 1 186 ? -9.148 20.207 1.064 1.00 39.56 186 GLN A N 1
ATOM 1472 C CA . GLN A 1 186 ? -8.800 20.956 2.282 1.00 39.56 186 GLN A CA 1
ATOM 1473 C C . GLN A 1 186 ? -7.277 21.122 2.394 1.00 39.56 186 GLN A C 1
ATOM 1475 O O . GLN A 1 186 ? -6.596 20.544 3.236 1.00 39.56 186 GLN A O 1
ATOM 1480 N N . THR A 1 187 ? -6.748 21.926 1.478 1.00 37.03 187 THR A N 1
ATOM 1481 C CA . THR A 1 187 ? -5.456 22.592 1.585 1.00 37.03 187 THR A CA 1
ATOM 1482 C C . THR A 1 187 ? -5.519 23.488 2.822 1.00 37.03 187 THR A C 1
ATOM 1484 O O . THR A 1 187 ? -6.547 24.112 3.082 1.00 37.03 187 THR A O 1
ATOM 1487 N N . PHE A 1 188 ? -4.433 23.528 3.589 1.00 42.31 188 PHE A N 1
ATOM 1488 C CA . PHE A 1 188 ? -4.297 24.077 4.948 1.00 42.31 188 PHE A CA 1
ATOM 1489 C C . PHE A 1 188 ? -4.786 25.528 5.211 1.00 42.31 188 PHE A C 1
ATOM 1491 O O . PHE A 1 188 ? -4.669 25.992 6.343 1.00 42.31 188 PHE A O 1
ATOM 1498 N N . GLU A 1 189 ? -5.354 26.253 4.242 1.00 34.44 189 GLU A N 1
ATOM 1499 C CA . GLU A 1 189 ? -5.820 27.640 4.417 1.00 34.44 189 GLU A CA 1
ATOM 1500 C C . GLU A 1 189 ? -7.333 27.809 4.663 1.00 34.44 189 GLU A C 1
ATOM 1502 O O . GLU A 1 189 ? -7.749 28.852 5.167 1.00 34.44 189 GLU A O 1
ATOM 1507 N N . GLU A 1 190 ? -8.178 26.804 4.411 1.00 35.03 190 GLU A N 1
ATOM 1508 C CA . GLU A 1 190 ? -9.646 26.987 4.418 1.00 35.03 190 GLU A CA 1
ATOM 1509 C C . GLU A 1 190 ? -10.374 26.535 5.702 1.00 35.03 190 GLU A C 1
ATOM 1511 O O . GLU A 1 190 ? -11.577 26.282 5.711 1.00 35.03 190 GLU A O 1
ATOM 1516 N N . VAL A 1 191 ? -9.686 26.489 6.847 1.00 39.16 191 VAL A N 1
ATOM 1517 C CA . VAL A 1 191 ? -10.302 26.095 8.138 1.00 39.16 191 VAL A CA 1
ATOM 1518 C C . VAL A 1 191 ? -11.191 27.202 8.748 1.00 39.16 191 VAL A C 1
ATOM 1520 O O . VAL A 1 191 ? -11.731 27.039 9.838 1.00 39.16 191 VAL A O 1
ATOM 1523 N N . LYS A 1 192 ? -11.406 28.344 8.076 1.00 33.38 192 LYS A N 1
ATOM 1524 C CA . LYS A 1 192 ? -12.148 29.476 8.673 1.00 33.38 192 LYS A CA 1
ATOM 1525 C C . LYS A 1 192 ? -13.604 29.672 8.258 1.00 33.38 192 LYS A C 1
ATOM 1527 O O . LYS A 1 192 ? -14.265 30.498 8.883 1.00 33.38 192 LYS A O 1
ATOM 1532 N N . SER A 1 193 ? -14.164 28.912 7.321 1.00 36.56 193 SER A N 1
ATOM 1533 C CA . SER A 1 193 ? -15.591 29.081 7.001 1.00 36.56 193 SER A CA 1
ATOM 1534 C C . SER A 1 193 ? -16.208 27.883 6.287 1.00 36.56 193 SER A C 1
ATOM 1536 O O . SER A 1 193 ? -16.461 27.932 5.088 1.00 36.56 193 SER A O 1
ATOM 1538 N N . VAL A 1 194 ? -16.537 26.827 7.028 1.00 36.84 194 VAL A N 1
ATOM 1539 C CA . VAL A 1 194 ? -17.563 25.877 6.580 1.00 36.84 194 VAL A CA 1
ATOM 1540 C C . VAL A 1 194 ? -18.659 25.864 7.633 1.00 36.84 194 VAL A C 1
ATOM 1542 O O . VAL A 1 194 ? -18.467 25.392 8.752 1.00 36.84 194 VAL A O 1
ATOM 1545 N N . GLN A 1 195 ? -19.802 26.451 7.281 1.00 34.94 195 GLN A N 1
ATOM 1546 C CA . GLN A 1 195 ? -21.039 26.304 8.037 1.00 34.94 195 GLN A CA 1
ATOM 1547 C C . GLN A 1 195 ? -21.405 24.817 8.063 1.00 34.94 195 GLN A C 1
ATOM 1549 O O . GLN A 1 195 ? -21.726 24.220 7.040 1.00 34.94 195 GLN A O 1
ATOM 1554 N N . VAL A 1 196 ? -21.301 24.218 9.246 1.00 39.28 196 VAL A N 1
ATOM 1555 C CA . VAL A 1 196 ? -21.599 22.808 9.500 1.00 39.28 196 VAL A CA 1
ATOM 1556 C C . VAL A 1 196 ? -23.116 22.622 9.489 1.00 39.28 196 VAL A C 1
ATOM 1558 O O . VAL A 1 196 ? -23.809 23.093 10.391 1.00 39.28 196 VAL A O 1
ATOM 1561 N N . SER A 1 197 ? -23.642 21.940 8.472 1.00 36.00 197 SER A N 1
ATOM 1562 C CA . SER A 1 197 ? -25.017 21.435 8.482 1.00 36.00 197 SER A CA 1
ATOM 1563 C C . SER A 1 197 ? -25.169 20.317 9.534 1.00 36.00 197 SER A C 1
ATOM 1565 O O . SER A 1 197 ? -24.256 19.503 9.676 1.00 36.00 197 SER A O 1
ATOM 1567 N N . PRO A 1 198 ? -26.293 20.225 10.273 1.00 42.56 198 PRO A N 1
ATOM 1568 C CA . PRO A 1 198 ? -26.352 19.506 11.548 1.00 42.56 198 PRO A CA 1
ATOM 1569 C C . PRO A 1 198 ? -26.804 18.034 11.457 1.00 42.56 198 PRO A C 1
ATOM 1571 O O . PRO A 1 198 ? -27.323 17.496 12.431 1.00 42.56 198 PRO A O 1
ATOM 1574 N N . SER A 1 199 ? -26.609 17.351 10.326 1.00 44.50 199 SER A N 1
ATOM 1575 C CA . SER A 1 199 ? -26.918 15.916 10.199 1.00 44.50 199 SER A CA 1
ATOM 1576 C C . SER A 1 199 ? -25.732 15.147 9.615 1.00 44.50 199 SER A C 1
ATOM 1578 O O . SER A 1 199 ? -25.203 15.612 8.605 1.00 44.50 199 SER A O 1
ATOM 1580 N N . PRO A 1 200 ? -25.342 13.980 10.170 1.00 55.62 200 PRO A N 1
ATOM 1581 C CA . PRO A 1 200 ? -24.379 13.096 9.518 1.00 55.62 200 PRO A CA 1
ATOM 1582 C C . PRO A 1 200 ? -24.964 12.673 8.169 1.00 55.62 200 PRO A C 1
ATOM 1584 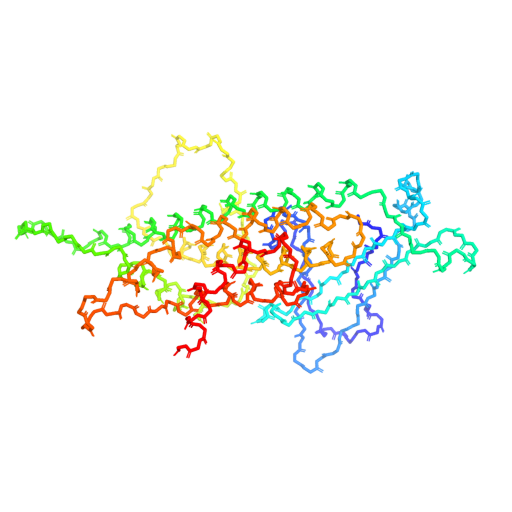O O . PRO A 1 200 ? -25.956 11.941 8.109 1.00 55.62 200 PRO A O 1
ATOM 1587 N N . ASN A 1 201 ? -24.426 13.223 7.082 1.00 67.94 201 ASN A N 1
ATOM 1588 C CA . ASN A 1 201 ? -24.967 12.984 5.756 1.00 67.94 201 ASN A CA 1
ATOM 1589 C C . ASN A 1 201 ? -24.464 11.618 5.260 1.00 67.94 201 ASN A C 1
ATOM 1591 O O . ASN A 1 201 ? -23.318 11.247 5.506 1.00 67.94 201 ASN A O 1
ATOM 1595 N N . ARG A 1 202 ? -25.300 10.845 4.552 1.00 68.50 202 ARG A N 1
ATOM 1596 C CA . ARG A 1 202 ? -24.908 9.514 4.025 1.00 68.50 202 ARG A CA 1
ATOM 1597 C C . ARG A 1 202 ? -23.688 9.598 3.101 1.00 68.50 202 ARG A C 1
ATOM 1599 O O . ARG A 1 202 ? -22.932 8.633 2.989 1.00 68.50 202 ARG A O 1
ATOM 1606 N N . ASP A 1 203 ? -23.499 10.758 2.482 1.00 77.44 203 ASP A N 1
ATOM 1607 C CA . ASP A 1 203 ? -22.353 11.072 1.639 1.00 77.44 203 ASP A CA 1
ATOM 1608 C C . ASP A 1 203 ? -21.043 11.172 2.440 1.00 77.44 203 ASP A C 1
ATOM 1610 O O . ASP A 1 203 ? -20.004 10.746 1.940 1.00 77.44 203 ASP A O 1
ATOM 1614 N N . ASP A 1 204 ? -21.083 11.642 3.693 1.00 81.50 204 ASP A N 1
ATOM 1615 C CA . ASP A 1 204 ? -19.891 11.795 4.540 1.00 81.50 204 ASP A CA 1
ATOM 1616 C C . ASP A 1 204 ? -19.317 10.429 4.932 1.00 81.50 204 ASP A C 1
ATOM 1618 O O . ASP A 1 204 ? -18.114 10.202 4.817 1.00 81.50 204 ASP A O 1
ATOM 1622 N N . LEU A 1 205 ? -20.181 9.485 5.330 1.00 83.56 205 LEU A N 1
ATOM 1623 C CA . LEU A 1 205 ? -19.767 8.113 5.639 1.00 83.56 205 LEU A CA 1
ATOM 1624 C C . LEU A 1 205 ? -19.201 7.411 4.403 1.00 83.56 205 LEU A C 1
ATOM 1626 O O . LEU A 1 205 ? -18.191 6.717 4.492 1.00 83.56 205 LEU A O 1
ATOM 1630 N N . TYR A 1 206 ? -19.834 7.600 3.241 1.00 82.06 206 TYR A N 1
ATOM 1631 C CA . TYR A 1 206 ? -19.332 7.031 1.994 1.00 82.06 206 TYR A CA 1
ATOM 1632 C C . TYR A 1 206 ? -17.936 7.569 1.663 1.00 82.06 206 TYR A C 1
ATOM 1634 O O . TYR A 1 206 ? -17.039 6.788 1.352 1.00 82.06 206 TYR A O 1
ATOM 1642 N N . GLN A 1 207 ? -17.725 8.883 1.767 1.00 82.00 207 GLN A N 1
ATOM 1643 C CA . GLN A 1 207 ? -16.412 9.480 1.530 1.00 82.00 207 GLN A CA 1
ATOM 1644 C C . GLN A 1 207 ? -15.372 8.997 2.548 1.00 82.00 207 GLN A C 1
ATOM 1646 O O . GLN A 1 207 ? -14.253 8.687 2.152 1.00 82.00 207 GLN A O 1
ATOM 1651 N N . LEU A 1 208 ? -15.738 8.852 3.824 1.00 85.31 208 LEU A N 1
ATOM 1652 C CA . LEU A 1 208 ? -14.853 8.318 4.860 1.00 85.31 208 LEU A CA 1
ATOM 1653 C C . LEU A 1 208 ? -14.413 6.879 4.555 1.00 85.31 208 LEU A C 1
ATOM 1655 O O . LEU A 1 208 ? -13.228 6.562 4.644 1.00 85.31 208 LEU A O 1
ATOM 1659 N N . VAL A 1 209 ? -15.348 6.022 4.133 1.00 86.00 209 VAL A N 1
ATOM 1660 C CA . VAL A 1 209 ? -15.062 4.641 3.712 1.00 86.00 209 VAL A CA 1
ATOM 1661 C C . VAL A 1 209 ? -14.098 4.614 2.523 1.00 86.00 209 VAL A C 1
ATOM 1663 O O . VAL A 1 209 ? -13.161 3.814 2.498 1.00 86.00 209 VAL A O 1
ATOM 1666 N N . GLN A 1 210 ? -14.292 5.499 1.544 1.00 82.00 210 GLN A N 1
ATOM 1667 C CA . GLN A 1 210 ? -13.395 5.605 0.393 1.00 82.00 210 GLN A CA 1
ATOM 1668 C C . GLN A 1 210 ? -12.005 6.118 0.788 1.00 82.00 210 GLN A C 1
ATOM 1670 O O . GLN A 1 210 ? -11.004 5.550 0.353 1.00 82.00 210 GLN A O 1
ATOM 1675 N N . SER A 1 211 ? -11.928 7.130 1.655 1.00 83.19 211 SER A N 1
ATOM 1676 C CA . SER A 1 211 ? -10.662 7.642 2.187 1.00 83.19 211 SER A CA 1
ATOM 1677 C C . SER A 1 211 ? -9.903 6.575 2.970 1.00 83.19 211 SER A C 1
ATOM 1679 O O . SER A 1 211 ? -8.698 6.434 2.786 1.00 83.19 211 SER A O 1
ATOM 1681 N N . TYR A 1 212 ? -10.596 5.767 3.778 1.00 87.81 212 TYR A N 1
ATOM 1682 C CA . TYR A 1 212 ? -9.976 4.640 4.474 1.00 87.81 212 TYR A CA 1
ATOM 1683 C C . TYR A 1 212 ? -9.409 3.602 3.498 1.00 87.81 212 TYR A C 1
ATOM 1685 O O . TYR A 1 212 ? -8.297 3.122 3.691 1.00 87.81 212 TYR A O 1
ATOM 1693 N N . ARG A 1 213 ? -10.132 3.264 2.423 1.00 84.44 213 ARG A N 1
ATOM 1694 C CA . ARG A 1 213 ? -9.636 2.316 1.409 1.00 84.44 213 ARG A CA 1
ATOM 1695 C C . ARG A 1 213 ? -8.427 2.838 0.650 1.00 84.44 213 ARG A C 1
ATOM 1697 O O . ARG A 1 213 ? -7.498 2.071 0.420 1.00 84.44 213 ARG A O 1
ATOM 1704 N N . ALA A 1 214 ? -8.440 4.116 0.281 1.00 82.19 214 ALA A N 1
ATOM 1705 C CA . ALA A 1 214 ? -7.296 4.783 -0.331 1.00 82.19 214 ALA A CA 1
ATOM 1706 C C . ALA A 1 214 ? -6.077 4.733 0.600 1.00 82.19 214 ALA A C 1
ATOM 1708 O O . ALA A 1 214 ? -5.012 4.276 0.198 1.00 82.19 214 ALA A O 1
ATOM 1709 N N . LEU A 1 215 ? -6.274 5.086 1.873 1.00 88.12 215 LEU A N 1
ATOM 1710 C CA . LEU A 1 215 ? -5.242 5.020 2.901 1.00 88.12 215 LEU A CA 1
ATOM 1711 C C . LEU A 1 215 ? -4.697 3.596 3.092 1.00 88.12 215 LEU A C 1
ATOM 1713 O O . LEU A 1 215 ? -3.495 3.387 3.235 1.00 88.12 215 LEU A O 1
ATOM 1717 N N . TYR A 1 216 ? -5.585 2.608 3.101 1.00 87.88 216 TYR A N 1
ATOM 1718 C CA . TYR A 1 216 ? -5.214 1.209 3.246 1.00 87.88 216 TYR A CA 1
ATOM 1719 C C . TYR A 1 216 ? -4.408 0.711 2.040 1.00 87.88 216 TYR A C 1
ATOM 1721 O O . TYR A 1 216 ? -3.409 0.018 2.212 1.00 87.88 216 TYR A O 1
ATOM 1729 N N . PHE A 1 217 ? -4.789 1.112 0.826 1.00 87.50 217 PHE A N 1
ATOM 1730 C CA . PHE A 1 217 ? -4.017 0.839 -0.384 1.00 87.50 217 PHE A CA 1
ATOM 1731 C C . PHE A 1 217 ? -2.632 1.498 -0.348 1.00 87.50 217 PHE A C 1
ATOM 1733 O O . PHE A 1 217 ? -1.639 0.835 -0.643 1.00 87.50 217 PHE A O 1
ATOM 1740 N N . ASP A 1 218 ? -2.553 2.767 0.066 1.00 88.06 218 ASP A N 1
ATOM 1741 C CA . ASP A 1 218 ? -1.285 3.490 0.206 1.00 88.06 218 ASP A CA 1
ATOM 1742 C C . ASP A 1 218 ? -0.300 2.758 1.099 1.00 88.06 218 ASP A C 1
ATOM 1744 O O . ASP A 1 218 ? 0.886 2.698 0.790 1.00 88.06 218 ASP A O 1
ATOM 1748 N N . PHE A 1 219 ? -0.787 2.174 2.189 1.00 92.19 219 PHE A N 1
ATOM 1749 C CA . PHE A 1 219 ? 0.063 1.449 3.114 1.00 92.19 219 PHE A CA 1
ATOM 1750 C C . PHE A 1 219 ? 0.706 0.210 2.473 1.00 92.19 219 PHE A C 1
ATOM 1752 O O . PHE A 1 219 ? 1.901 -0.017 2.657 1.00 92.19 219 PHE A O 1
ATOM 1759 N N . TYR A 1 220 ? -0.046 -0.549 1.666 1.00 91.19 220 TYR A N 1
ATOM 1760 C CA . TYR A 1 220 ? 0.498 -1.672 0.886 1.00 91.19 220 TYR A CA 1
ATOM 1761 C C . TYR A 1 220 ? 1.494 -1.186 -0.160 1.0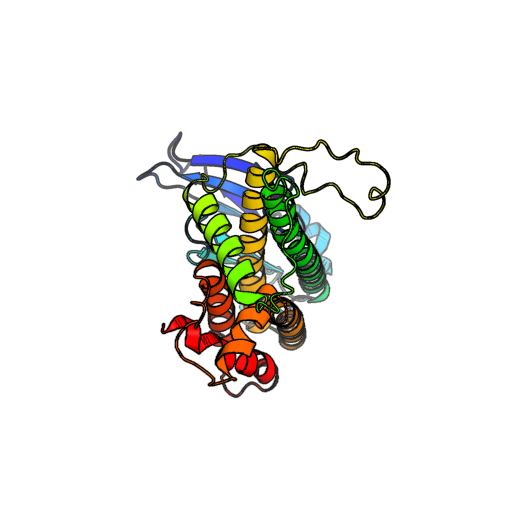0 91.19 220 TYR A C 1
ATOM 1763 O O . TYR A 1 220 ? 2.611 -1.687 -0.232 1.00 91.19 220 TYR A O 1
ATOM 1771 N N . TYR A 1 221 ? 1.112 -0.162 -0.924 1.00 89.19 221 TYR A N 1
ATOM 1772 C CA . TYR A 1 221 ? 1.974 0.403 -1.953 1.00 89.19 221 TYR A CA 1
ATOM 1773 C C . TYR A 1 221 ? 3.306 0.890 -1.369 1.00 89.19 221 TYR A C 1
ATOM 1775 O O . TYR A 1 221 ? 4.369 0.522 -1.858 1.00 89.19 221 TYR A O 1
ATOM 1783 N N . ILE A 1 222 ? 3.263 1.671 -0.287 1.00 92.00 222 ILE A N 1
ATOM 1784 C CA . ILE A 1 222 ? 4.457 2.157 0.413 1.00 92.00 222 ILE A CA 1
ATOM 1785 C C . ILE A 1 222 ? 5.294 0.985 0.918 1.00 92.00 222 ILE A C 1
ATOM 1787 O O . ILE A 1 222 ? 6.512 1.019 0.783 1.00 92.00 222 ILE A O 1
ATOM 1791 N N . THR A 1 223 ? 4.664 -0.055 1.464 1.00 94.00 223 THR A N 1
ATOM 1792 C CA . THR A 1 223 ? 5.371 -1.254 1.924 1.00 94.00 223 THR A CA 1
ATOM 1793 C C . THR A 1 223 ? 6.163 -1.900 0.791 1.00 94.00 223 THR A C 1
ATOM 1795 O O . THR A 1 223 ? 7.362 -2.137 0.950 1.00 94.00 223 THR A O 1
ATOM 1798 N N . ASP A 1 224 ? 5.537 -2.104 -0.366 1.00 90.75 224 ASP A N 1
ATOM 1799 C CA . ASP A 1 224 ? 6.177 -2.715 -1.531 1.00 90.75 224 ASP A CA 1
ATOM 1800 C C . ASP A 1 224 ? 7.305 -1.836 -2.098 1.00 90.75 224 ASP A C 1
ATOM 1802 O O . ASP A 1 224 ? 8.371 -2.348 -2.450 1.00 90.75 224 ASP A O 1
ATOM 1806 N N . GLU A 1 225 ? 7.130 -0.509 -2.128 1.00 88.81 225 GLU A N 1
ATOM 1807 C CA . GLU A 1 225 ? 8.199 0.425 -2.509 1.00 88.81 225 GLU A CA 1
ATOM 1808 C C . GLU A 1 225 ? 9.376 0.365 -1.524 1.00 88.81 225 GLU A C 1
ATOM 1810 O O . GLU A 1 225 ? 10.536 0.279 -1.933 1.00 88.81 225 GLU A O 1
ATOM 1815 N N . LEU A 1 226 ? 9.104 0.364 -0.216 1.00 91.75 226 LEU A N 1
ATOM 1816 C CA . LEU A 1 226 ? 10.143 0.277 0.809 1.00 91.75 226 LEU A CA 1
ATOM 1817 C C . LEU A 1 226 ? 10.908 -1.048 0.713 1.00 91.75 226 LEU A C 1
ATOM 1819 O O . LEU A 1 226 ? 12.136 -1.054 0.819 1.00 91.75 226 LEU A O 1
ATOM 1823 N N . VAL A 1 227 ? 10.228 -2.167 0.451 1.00 90.81 227 VAL A N 1
ATOM 1824 C CA . VAL A 1 227 ? 10.887 -3.455 0.181 1.00 90.81 227 VAL A CA 1
ATOM 1825 C C . VAL A 1 227 ? 11.742 -3.361 -1.078 1.00 90.81 227 VAL A C 1
ATOM 1827 O O . VAL A 1 227 ? 12.913 -3.745 -1.063 1.00 90.81 227 VAL A O 1
ATOM 1830 N N . TRP A 1 228 ? 11.191 -2.813 -2.161 1.00 85.75 228 TRP A N 1
ATOM 1831 C CA . TRP A 1 228 ? 11.893 -2.681 -3.430 1.00 85.75 228 TRP A CA 1
ATOM 1832 C C . TRP A 1 228 ? 13.218 -1.925 -3.287 1.00 85.75 228 TRP A C 1
ATOM 1834 O O . TRP A 1 228 ? 14.263 -2.439 -3.694 1.00 85.75 228 TRP A O 1
ATOM 1844 N N . TYR A 1 229 ? 13.192 -0.745 -2.663 1.00 85.00 229 TYR A N 1
ATOM 1845 C CA . TYR A 1 229 ? 14.390 0.069 -2.432 1.00 85.00 229 TYR A CA 1
ATOM 1846 C C . TYR A 1 229 ? 15.252 -0.434 -1.265 1.00 85.00 229 TYR A C 1
ATOM 1848 O O . TYR A 1 229 ? 16.449 -0.162 -1.212 1.00 85.00 229 TYR A O 1
ATOM 1856 N N . GLY A 1 230 ? 14.662 -1.165 -0.319 1.00 85.62 230 GLY A N 1
ATOM 1857 C CA . GLY A 1 230 ? 15.347 -1.694 0.860 1.00 85.62 230 GLY A CA 1
ATOM 1858 C C . GLY A 1 230 ? 16.153 -2.962 0.584 1.00 85.62 230 GLY A C 1
ATOM 1859 O O . GLY A 1 230 ? 17.173 -3.186 1.227 1.00 85.62 230 GLY A O 1
ATOM 1860 N N . VAL A 1 231 ? 15.733 -3.776 -0.387 1.00 83.25 231 VAL A N 1
ATOM 1861 C CA . VAL A 1 231 ? 16.423 -5.021 -0.767 1.00 83.25 231 VAL A CA 1
ATOM 1862 C C . VAL A 1 231 ? 17.384 -4.803 -1.941 1.00 83.25 231 VAL A C 1
ATOM 1864 O O . VAL A 1 231 ? 18.339 -5.561 -2.115 1.00 83.25 231 VAL A O 1
ATOM 1867 N N . ARG A 1 232 ? 17.161 -3.771 -2.767 1.00 72.50 232 ARG A N 1
ATOM 1868 C CA . ARG A 1 232 ? 17.948 -3.510 -3.980 1.00 72.50 232 ARG A CA 1
ATOM 1869 C C . ARG A 1 232 ? 18.731 -2.199 -3.863 1.00 72.50 232 ARG A C 1
ATOM 1871 O O . ARG A 1 232 ? 18.144 -1.126 -3.890 1.00 72.50 232 ARG A O 1
ATOM 1878 N N . GLY A 1 233 ? 20.062 -2.279 -3.872 1.00 63.34 233 GLY A N 1
ATOM 1879 C CA . GLY A 1 233 ? 20.939 -1.127 -4.147 1.00 63.34 233 GLY A CA 1
ATOM 1880 C C . GLY A 1 233 ? 21.568 -0.468 -2.919 1.00 63.34 233 GLY A C 1
ATOM 1881 O O . GLY A 1 233 ? 21.728 -1.107 -1.883 1.00 63.34 233 GLY A O 1
ATOM 1882 N N . ASN A 1 234 ? 21.973 0.801 -3.054 1.00 63.44 234 ASN A N 1
ATOM 1883 C CA . ASN A 1 234 ? 22.639 1.577 -1.997 1.00 63.44 234 ASN A CA 1
ATOM 1884 C C . ASN A 1 234 ? 21.638 2.382 -1.141 1.00 63.44 234 ASN A C 1
ATOM 1886 O O . ASN A 1 234 ? 21.987 2.866 -0.060 1.00 63.44 234 ASN A O 1
ATOM 1890 N N . ALA A 1 235 ? 20.374 2.440 -1.571 1.00 69.12 235 ALA A N 1
ATOM 1891 C CA . ALA A 1 235 ? 19.270 3.132 -0.910 1.00 69.12 235 ALA A CA 1
ATOM 1892 C C . ALA A 1 235 ? 18.750 2.450 0.369 1.00 69.12 235 ALA A C 1
ATOM 1894 O O . ALA A 1 235 ? 17.863 2.994 1.028 1.00 69.12 235 ALA A O 1
ATOM 1895 N N . VAL A 1 236 ? 19.307 1.296 0.759 1.00 81.50 236 VAL A N 1
ATOM 1896 C CA . VAL A 1 236 ? 18.848 0.491 1.907 1.00 81.50 236 VAL A CA 1
ATOM 1897 C C . VAL A 1 236 ? 18.679 1.336 3.166 1.00 81.50 236 VAL A C 1
ATOM 1899 O O . VAL A 1 236 ? 17.653 1.261 3.829 1.00 81.50 236 VAL A O 1
ATOM 1902 N N . ARG A 1 237 ? 19.659 2.190 3.486 1.00 83.75 237 ARG A N 1
ATOM 1903 C CA . ARG A 1 237 ? 19.601 3.033 4.692 1.00 83.75 237 ARG A CA 1
ATOM 1904 C C . ARG A 1 237 ? 18.447 4.036 4.653 1.00 83.75 237 ARG A C 1
ATOM 1906 O O . ARG A 1 237 ? 17.788 4.217 5.669 1.00 83.75 237 ARG A O 1
ATOM 1913 N N . HIS A 1 238 ? 18.202 4.655 3.498 1.00 86.31 238 HIS A N 1
ATOM 1914 C CA . HIS A 1 238 ? 17.114 5.620 3.327 1.00 86.31 238 HIS A CA 1
ATOM 1915 C C . HIS A 1 238 ? 15.755 4.923 3.381 1.00 86.31 238 HIS A C 1
ATOM 1917 O O . HIS A 1 238 ? 14.878 5.366 4.114 1.00 86.31 238 HIS A O 1
ATOM 1923 N N . SER A 1 239 ? 15.607 3.791 2.685 1.00 88.94 239 SER A N 1
ATOM 1924 C CA . SER A 1 239 ? 14.375 3.000 2.737 1.00 88.94 239 SER A CA 1
ATOM 1925 C C . SER A 1 239 ? 14.062 2.538 4.163 1.00 88.94 239 SER A C 1
ATOM 1927 O O . SER A 1 239 ? 12.950 2.721 4.645 1.00 88.94 239 SER A O 1
ATOM 1929 N N . LEU A 1 240 ? 15.053 2.024 4.897 1.00 91.12 240 LEU A N 1
ATOM 1930 C CA . LEU A 1 240 ? 14.854 1.604 6.286 1.00 91.12 240 LEU A CA 1
ATOM 1931 C C . LEU A 1 240 ? 14.507 2.774 7.212 1.00 91.12 240 LEU A C 1
ATOM 1933 O O . LEU A 1 240 ? 13.656 2.610 8.077 1.00 91.12 240 LEU A O 1
ATOM 1937 N N . ALA A 1 241 ? 15.108 3.951 7.018 1.00 91.69 241 ALA A N 1
ATOM 1938 C CA . ALA A 1 241 ? 14.749 5.147 7.780 1.00 91.69 241 ALA A CA 1
ATOM 1939 C C . ALA A 1 241 ? 13.307 5.603 7.492 1.00 91.69 241 ALA A C 1
ATOM 1941 O O . ALA A 1 241 ? 12.578 5.967 8.414 1.00 91.69 241 ALA A O 1
ATOM 1942 N N . LEU A 1 242 ? 12.868 5.540 6.230 1.00 93.44 242 LEU A N 1
ATOM 1943 C CA . LEU A 1 242 ? 11.485 5.841 5.856 1.00 93.44 242 LEU A CA 1
ATOM 1944 C C . LEU A 1 242 ? 10.501 4.800 6.384 1.00 93.44 242 LEU A C 1
ATOM 1946 O O . LEU A 1 242 ? 9.410 5.170 6.808 1.00 93.44 242 LEU A O 1
ATOM 1950 N N . ALA A 1 243 ? 10.887 3.526 6.405 1.00 95.12 243 ALA A N 1
ATOM 1951 C CA . ALA A 1 243 ? 10.097 2.473 7.024 1.00 95.12 243 ALA A CA 1
ATOM 1952 C C . ALA A 1 243 ? 9.947 2.716 8.530 1.00 95.12 243 ALA A C 1
ATOM 1954 O O . ALA A 1 243 ? 8.834 2.641 9.046 1.00 95.12 243 ALA A O 1
ATOM 1955 N N . ASP A 1 244 ? 11.037 3.061 9.221 1.00 94.56 244 ASP A N 1
ATOM 1956 C CA . ASP A 1 244 ? 11.015 3.357 10.655 1.00 94.56 244 ASP A CA 1
ATOM 1957 C C . ASP A 1 244 ? 10.091 4.542 10.968 1.00 94.56 244 ASP A C 1
ATOM 1959 O O . ASP A 1 244 ? 9.250 4.464 11.862 1.00 94.56 244 ASP A O 1
ATOM 1963 N N . LEU A 1 245 ? 10.142 5.598 10.149 1.00 95.31 245 LEU A N 1
ATOM 1964 C CA . LEU A 1 245 ? 9.212 6.722 10.236 1.00 95.31 245 LEU A CA 1
ATOM 1965 C C . LEU A 1 245 ? 7.758 6.295 9.978 1.00 95.31 245 LEU A C 1
ATOM 1967 O O . LEU A 1 245 ? 6.877 6.589 10.785 1.00 95.31 245 LEU A O 1
ATOM 1971 N N . ALA A 1 246 ? 7.490 5.622 8.856 1.00 95.81 246 ALA A N 1
ATOM 1972 C CA . ALA A 1 246 ? 6.136 5.289 8.425 1.00 95.81 246 ALA A CA 1
ATOM 1973 C C . ALA A 1 246 ? 5.445 4.344 9.416 1.00 95.81 246 ALA A C 1
ATOM 1975 O O . ALA A 1 246 ? 4.380 4.661 9.948 1.00 95.81 246 ALA A O 1
ATOM 1976 N N . TYR A 1 247 ? 6.074 3.207 9.714 1.00 96.81 247 TYR A N 1
ATOM 1977 C CA . TYR A 1 247 ? 5.542 2.232 10.659 1.00 96.81 247 TYR A CA 1
ATOM 1978 C C . TYR A 1 247 ? 5.562 2.758 12.092 1.00 96.81 247 TYR A C 1
ATOM 1980 O O . TYR A 1 247 ? 4.605 2.536 12.835 1.00 96.81 247 TYR A O 1
ATOM 1988 N N . GLY A 1 248 ? 6.608 3.497 12.473 1.00 94.31 248 GLY A N 1
ATOM 1989 C CA . GLY A 1 248 ? 6.708 4.124 13.783 1.00 94.31 248 GLY A CA 1
ATOM 1990 C C . GLY A 1 248 ? 5.544 5.071 14.052 1.00 94.31 248 GLY A C 1
ATOM 1991 O O . GLY A 1 248 ? 4.941 4.991 15.118 1.00 94.31 248 GLY A O 1
ATOM 1992 N N . VAL A 1 249 ? 5.166 5.925 13.097 1.00 94.94 249 VAL A N 1
ATOM 1993 C CA . VAL A 1 249 ? 4.006 6.820 13.250 1.00 94.94 249 VAL A CA 1
ATOM 1994 C C . VAL A 1 249 ? 2.691 6.036 13.244 1.00 94.94 249 VAL A C 1
ATOM 1996 O O . VAL A 1 249 ? 1.854 6.260 14.117 1.00 94.94 249 VAL A O 1
ATOM 1999 N N . VAL A 1 250 ? 2.517 5.086 12.317 1.00 95.69 250 VAL A N 1
ATOM 2000 C CA . VAL A 1 250 ? 1.285 4.284 12.207 1.00 95.69 250 VAL A CA 1
ATOM 2001 C C . VAL A 1 250 ? 0.988 3.536 13.508 1.00 95.69 250 VAL A C 1
ATOM 2003 O O . VAL A 1 250 ? -0.103 3.682 14.063 1.00 95.69 250 VAL A O 1
ATOM 2006 N N . PHE A 1 251 ? 1.953 2.784 14.042 1.00 94.50 251 PHE A N 1
ATOM 2007 C CA . PHE A 1 251 ? 1.728 1.945 15.224 1.00 94.50 251 PHE A CA 1
ATOM 2008 C C . PHE A 1 251 ? 1.848 2.691 16.557 1.00 94.50 251 PHE A C 1
ATOM 2010 O O . PHE A 1 251 ? 1.330 2.206 17.563 1.00 94.50 251 PHE A O 1
ATOM 2017 N N . ASN A 1 252 ? 2.453 3.885 16.584 1.00 91.94 252 ASN A N 1
ATOM 2018 C CA . ASN A 1 252 ? 2.375 4.772 17.750 1.00 91.94 252 ASN A CA 1
ATOM 2019 C C . ASN A 1 252 ? 1.089 5.606 17.798 1.00 91.94 252 ASN A C 1
ATOM 2021 O O . ASN A 1 252 ? 0.886 6.333 18.771 1.00 91.94 252 ASN A O 1
ATOM 2025 N N . HIS A 1 253 ? 0.220 5.511 16.795 1.00 92.69 253 HIS A N 1
ATOM 2026 C CA . HIS A 1 253 ? -1.063 6.197 16.813 1.00 92.69 253 HIS A CA 1
ATOM 2027 C C . HIS A 1 253 ? -1.995 5.615 17.887 1.00 92.69 253 HIS A C 1
ATOM 2029 O O . HIS A 1 253 ? -1.988 4.408 18.163 1.00 92.69 253 HIS A O 1
ATOM 2035 N N . ASP A 1 254 ? -2.856 6.462 18.455 1.00 89.56 254 ASP A N 1
ATOM 2036 C CA . ASP A 1 254 ? -3.775 6.092 19.542 1.00 89.56 254 ASP A CA 1
ATOM 2037 C C . ASP A 1 254 ? -4.693 4.924 19.170 1.00 89.56 254 ASP A C 1
ATOM 2039 O O . ASP A 1 254 ? -5.066 4.124 20.030 1.00 89.56 254 ASP A O 1
ATOM 2043 N N . VAL A 1 255 ? -4.991 4.774 17.874 1.00 90.94 255 VAL A N 1
ATOM 2044 C CA . VAL A 1 255 ? -5.804 3.672 17.338 1.00 90.94 255 VAL A CA 1
ATOM 2045 C C . VAL A 1 255 ? -5.187 2.296 17.612 1.00 90.94 255 VAL A C 1
ATOM 2047 O O . VAL A 1 255 ? -5.923 1.343 17.831 1.00 90.94 255 VAL A O 1
ATOM 2050 N N . PHE A 1 256 ? -3.857 2.187 17.661 1.00 90.62 256 PHE A N 1
ATOM 2051 C CA . PHE A 1 256 ? -3.164 0.953 18.047 1.00 90.62 256 PHE A CA 1
ATOM 2052 C C . PHE A 1 256 ? -2.824 0.945 19.538 1.00 90.62 256 PHE A C 1
ATOM 2054 O O . PHE A 1 256 ? -3.084 -0.043 20.231 1.00 90.62 256 PHE A O 1
ATOM 2061 N N . ARG A 1 257 ? -2.286 2.054 20.064 1.00 88.81 257 ARG A N 1
ATOM 2062 C CA . ARG A 1 257 ? -1.819 2.134 21.460 1.00 88.81 257 ARG A CA 1
ATOM 2063 C C . ARG A 1 257 ? -2.916 1.856 22.482 1.00 88.81 257 ARG A C 1
ATOM 2065 O O . ARG A 1 257 ? -2.620 1.238 23.505 1.00 88.81 257 ARG A O 1
ATOM 2072 N N . SER A 1 258 ? -4.160 2.235 22.179 1.00 86.88 258 SER A N 1
ATOM 2073 C CA . SER A 1 258 ? -5.322 1.973 23.039 1.00 86.88 258 SER A CA 1
ATOM 2074 C C . SER A 1 258 ? -5.535 0.483 23.327 1.00 86.88 258 SER A C 1
ATOM 2076 O O . SER A 1 258 ? -6.061 0.151 24.378 1.00 86.88 258 SER A O 1
ATOM 2078 N N . PHE A 1 259 ? -5.098 -0.420 22.442 1.00 84.38 259 PHE A N 1
ATOM 2079 C CA . PHE A 1 259 ? -5.260 -1.869 22.621 1.00 84.38 259 PHE A CA 1
ATOM 2080 C C . PHE A 1 259 ? -3.980 -2.577 23.087 1.00 84.38 259 PHE A C 1
ATOM 2082 O O . PHE A 1 259 ? -4.034 -3.672 23.645 1.00 84.38 259 PHE A O 1
ATOM 2089 N N . VAL A 1 260 ? -2.809 -1.969 22.869 1.00 78.62 260 VAL A N 1
ATOM 2090 C CA . VAL A 1 260 ? -1.516 -2.551 23.266 1.00 78.62 260 VAL A CA 1
ATOM 2091 C C . VAL A 1 260 ? -1.254 -2.368 24.766 1.00 78.62 260 VAL A C 1
ATOM 2093 O O . VAL A 1 260 ? -0.725 -3.285 25.399 1.00 78.62 260 VAL A O 1
ATOM 2096 N N . GLY A 1 261 ? -1.640 -1.218 25.337 1.00 63.56 261 GLY A N 1
ATOM 2097 C CA . GLY A 1 261 ? -1.406 -0.875 26.747 1.00 63.56 261 GLY A CA 1
ATOM 2098 C C . GLY A 1 261 ? -2.233 -1.694 27.746 1.00 63.56 261 GLY A C 1
ATOM 2099 O O . GLY A 1 261 ? -1.691 -2.142 28.756 1.00 63.56 261 GLY A O 1
ATOM 2100 N N . ASP A 1 262 ? -3.500 -1.970 27.428 1.00 55.09 262 ASP A N 1
ATOM 2101 C CA . ASP A 1 262 ? -4.434 -2.670 28.328 1.00 55.09 262 ASP A CA 1
ATOM 2102 C C . ASP A 1 262 ? -4.062 -4.152 28.549 1.00 55.09 262 ASP A C 1
ATOM 2104 O O . ASP A 1 262 ? -4.398 -4.741 29.575 1.00 55.09 262 ASP A O 1
ATOM 2108 N N . ALA A 1 263 ? -3.294 -4.755 27.633 1.00 50.12 263 ALA A N 1
ATOM 2109 C CA . ALA A 1 263 ? -2.855 -6.148 27.736 1.00 50.12 263 ALA A CA 1
ATOM 2110 C C . ALA A 1 263 ? -1.709 -6.381 28.745 1.00 50.12 263 ALA A C 1
ATOM 2112 O O . ALA A 1 263 ? -1.468 -7.524 29.131 1.00 50.12 263 ALA A O 1
ATOM 2113 N N . ALA A 1 264 ? -0.966 -5.340 29.144 1.00 47.06 264 ALA A N 1
ATOM 2114 C CA . ALA A 1 264 ? 0.147 -5.468 30.095 1.00 47.06 264 ALA A CA 1
ATOM 2115 C C . ALA A 1 264 ? -0.320 -5.410 31.562 1.00 47.06 264 ALA A C 1
ATOM 2117 O O . ALA A 1 264 ? 0.311 -5.983 32.453 1.00 47.06 264 ALA A O 1
ATOM 2118 N N . THR A 1 265 ? -1.454 -4.761 31.823 1.00 47.09 265 THR A N 1
ATOM 2119 C CA . THR A 1 265 ? -2.099 -4.702 33.135 1.00 47.09 265 THR A CA 1
ATOM 2120 C C . THR A 1 265 ? -3.036 -5.894 33.311 1.00 47.09 265 THR A C 1
ATOM 2122 O O . THR A 1 265 ? -4.229 -5.821 33.044 1.00 47.09 265 THR A O 1
ATOM 2125 N N . ASN A 1 266 ? -2.479 -7.016 33.778 1.00 46.09 266 ASN A N 1
ATOM 2126 C CA . ASN A 1 266 ? -3.198 -8.220 34.219 1.00 46.09 266 ASN A CA 1
ATOM 2127 C C . ASN A 1 266 ? -4.100 -7.963 35.451 1.00 46.09 266 ASN A C 1
ATOM 2129 O O . ASN A 1 266 ? -3.925 -8.582 36.500 1.00 46.09 266 ASN A O 1
ATOM 2133 N N . SER A 1 267 ? -5.082 -7.071 35.351 1.00 44.69 267 SER A N 1
ATOM 2134 C CA . SER A 1 267 ? -6.108 -6.881 36.377 1.00 44.69 267 SER A CA 1
ATOM 2135 C C . SER A 1 267 ? -7.497 -7.042 35.762 1.00 44.69 267 SER A C 1
ATOM 2137 O O . SER A 1 267 ? -7.994 -6.147 35.092 1.00 44.69 267 SER A O 1
ATOM 2139 N N . ASN A 1 268 ? -8.113 -8.190 36.061 1.00 43.91 268 ASN A N 1
ATOM 2140 C CA . ASN A 1 268 ? -9.526 -8.547 35.876 1.00 43.91 268 ASN A CA 1
ATOM 2141 C C . ASN A 1 268 ? -9.991 -8.878 34.442 1.00 43.91 268 ASN A C 1
ATOM 2143 O O . ASN A 1 268 ? -10.489 -8.054 33.686 1.00 43.91 268 ASN A O 1
ATOM 2147 N N . ARG A 1 269 ? -9.918 -10.180 34.137 1.00 48.75 269 ARG A N 1
ATOM 2148 C CA . ARG A 1 269 ? -10.308 -10.904 32.908 1.00 48.75 269 ARG A CA 1
ATOM 2149 C C . ARG A 1 269 ? -11.797 -10.841 32.490 1.00 48.75 269 ARG A C 1
ATOM 2151 O O . ARG A 1 269 ? -12.221 -11.695 31.720 1.00 48.75 269 ARG A O 1
ATOM 2158 N N . ALA A 1 270 ? -12.590 -9.890 32.978 1.00 48.38 270 ALA A N 1
ATOM 2159 C CA . ALA A 1 270 ? -14.011 -9.796 32.618 1.00 48.38 270 ALA A CA 1
ATOM 2160 C C . ALA A 1 270 ? -14.280 -8.856 31.426 1.00 48.38 270 ALA A C 1
ATOM 2162 O O . ALA A 1 270 ? -15.193 -9.133 30.658 1.00 48.38 270 ALA A O 1
ATOM 2163 N N . ASP A 1 271 ? -13.436 -7.838 31.211 1.00 51.56 271 ASP A N 1
ATOM 2164 C CA . ASP A 1 271 ? -13.647 -6.789 30.196 1.00 51.56 271 ASP A CA 1
ATOM 2165 C C . ASP A 1 271 ? -12.457 -6.658 29.223 1.00 51.56 271 ASP A C 1
ATOM 2167 O O . ASP A 1 271 ? -12.062 -5.560 28.831 1.00 51.56 271 ASP A O 1
ATOM 2171 N N . ALA A 1 272 ? -11.828 -7.777 28.845 1.00 62.31 272 ALA A N 1
ATOM 2172 C CA . ALA A 1 272 ? -10.763 -7.749 27.843 1.00 62.31 272 ALA A CA 1
ATOM 2173 C C . ALA A 1 272 ? -11.360 -7.391 26.470 1.00 62.31 272 ALA A C 1
ATOM 2175 O O . ALA A 1 272 ? -12.012 -8.217 25.831 1.00 62.31 272 ALA A O 1
ATOM 2176 N N . VAL A 1 273 ? -11.158 -6.148 26.027 1.00 67.81 273 VAL A N 1
ATOM 2177 C CA . VAL A 1 273 ? -11.599 -5.681 24.708 1.00 67.81 273 VAL A CA 1
ATOM 2178 C C . VAL A 1 273 ? -10.862 -6.477 23.632 1.00 67.81 273 VAL A C 1
ATOM 2180 O O . VAL A 1 273 ? -9.632 -6.477 23.578 1.00 67.81 273 VAL A O 1
ATOM 2183 N N . VAL A 1 274 ? -11.619 -7.173 22.782 1.00 81.94 274 VAL A N 1
ATOM 2184 C CA . VAL A 1 274 ? -11.068 -7.933 21.654 1.00 81.94 274 VAL A CA 1
ATOM 2185 C C . VAL A 1 274 ? -10.385 -6.969 20.686 1.00 81.94 274 VAL A C 1
ATOM 2187 O O . VAL A 1 274 ? -10.939 -5.920 20.353 1.00 81.94 274 VAL A O 1
ATOM 2190 N N . PHE A 1 275 ? -9.181 -7.326 20.233 1.00 86.25 275 PHE A N 1
ATOM 2191 C CA . PHE A 1 275 ? -8.441 -6.516 19.272 1.00 86.25 275 PHE A CA 1
ATOM 2192 C C . PHE A 1 275 ? -9.235 -6.390 17.955 1.00 86.25 275 PHE A C 1
ATOM 2194 O O . PHE A 1 275 ? -9.641 -7.416 17.400 1.00 86.25 275 PHE A O 1
ATOM 2201 N N . PRO A 1 276 ? -9.469 -5.171 17.434 1.00 89.56 276 PRO A N 1
ATOM 2202 C CA . PRO A 1 276 ? -10.287 -4.976 16.239 1.00 89.56 276 PRO A CA 1
ATOM 2203 C C . PRO A 1 276 ? -9.700 -5.665 15.003 1.00 89.56 276 PRO A C 1
ATOM 2205 O O . PRO A 1 276 ? -8.546 -5.431 14.628 1.00 89.56 276 PRO A O 1
ATOM 2208 N N . ARG A 1 277 ? -10.517 -6.472 14.316 1.00 89.62 277 ARG A N 1
ATOM 2209 C CA . ARG A 1 277 ? -10.098 -7.234 13.126 1.00 89.62 277 ARG A CA 1
ATOM 2210 C C . ARG A 1 277 ? -9.617 -6.327 12.001 1.00 89.62 277 ARG A C 1
ATOM 2212 O O . ARG A 1 277 ? -8.646 -6.667 11.329 1.00 89.62 277 ARG A O 1
ATOM 2219 N N . LEU A 1 278 ? -10.233 -5.154 11.863 1.00 90.75 278 LEU A N 1
ATOM 2220 C CA . LEU A 1 278 ? -9.859 -4.114 10.906 1.00 90.75 278 LEU A CA 1
ATOM 2221 C C . LEU A 1 278 ? -8.376 -3.687 10.991 1.00 90.75 278 LEU A C 1
ATOM 2223 O O . LEU A 1 278 ? -7.796 -3.267 9.991 1.00 90.75 278 LEU A O 1
ATOM 2227 N N . LEU A 1 279 ? -7.742 -3.809 12.163 1.00 92.31 279 LEU A N 1
ATOM 2228 C CA . LEU A 1 279 ? -6.343 -3.420 12.375 1.00 92.31 279 LEU A CA 1
ATOM 2229 C C . LEU A 1 279 ? -5.344 -4.555 12.096 1.00 92.31 279 LEU A C 1
ATOM 2231 O O . LEU A 1 279 ? -4.172 -4.283 11.837 1.00 92.31 279 LEU A O 1
ATOM 2235 N N . LEU A 1 280 ? -5.781 -5.820 12.093 1.00 91.56 280 LEU A N 1
ATOM 2236 C CA . LEU A 1 280 ? -4.898 -6.977 11.879 1.00 91.56 280 LEU A CA 1
ATOM 2237 C C . LEU A 1 280 ? -4.121 -6.917 10.558 1.00 91.56 280 LEU A C 1
ATOM 2239 O O . LEU A 1 280 ? -2.923 -7.204 10.562 1.00 91.56 280 LEU A O 1
ATOM 2243 N N . PRO A 1 281 ? -4.725 -6.525 9.421 1.00 90.75 281 PRO A N 1
ATOM 2244 C CA . PRO A 1 281 ? -3.982 -6.491 8.173 1.00 90.75 281 PRO A CA 1
ATOM 2245 C C . PRO A 1 281 ? -2.843 -5.466 8.155 1.00 90.75 281 PRO A C 1
ATOM 2247 O O . PRO A 1 281 ? -1.905 -5.636 7.385 1.00 90.75 281 PRO A O 1
ATOM 2250 N N . TRP A 1 282 ? -2.901 -4.430 8.995 1.00 94.25 282 TRP A N 1
ATOM 2251 C CA . TRP A 1 282 ? -1.817 -3.459 9.129 1.00 94.25 282 TRP A CA 1
ATOM 2252 C C . TRP A 1 282 ? -0.596 -4.094 9.799 1.00 94.25 282 TRP A C 1
ATOM 2254 O O . TRP A 1 282 ? 0.527 -3.925 9.333 1.00 94.25 282 TRP A O 1
ATOM 2264 N N . ILE A 1 283 ? -0.824 -4.894 10.847 1.00 94.31 283 ILE A N 1
ATOM 2265 C CA . ILE A 1 283 ? 0.227 -5.659 11.537 1.00 94.31 283 ILE A CA 1
ATOM 2266 C C . ILE A 1 283 ? 0.877 -6.651 10.566 1.00 94.31 283 ILE A C 1
ATOM 2268 O O . ILE A 1 283 ? 2.104 -6.713 10.474 1.00 94.31 283 ILE A O 1
ATOM 2272 N N . ARG A 1 284 ? 0.061 -7.339 9.758 1.00 93.31 284 ARG A N 1
ATOM 2273 C CA . ARG A 1 284 ? 0.549 -8.286 8.745 1.00 93.31 284 ARG A CA 1
ATOM 2274 C C . ARG A 1 284 ? 1.458 -7.629 7.711 1.00 93.31 284 ARG A C 1
ATOM 2276 O O . ARG A 1 284 ? 2.402 -8.269 7.262 1.00 93.31 284 ARG A O 1
ATOM 2283 N N . GLN A 1 285 ? 1.204 -6.372 7.341 1.00 93.75 285 GLN A N 1
ATOM 2284 C CA . GLN A 1 285 ? 2.082 -5.635 6.425 1.00 93.75 285 GLN A CA 1
ATOM 2285 C C . GLN A 1 285 ? 3.447 -5.327 7.044 1.00 93.75 285 GLN A C 1
ATOM 2287 O O . GLN A 1 285 ? 4.463 -5.500 6.376 1.00 93.75 285 GLN A O 1
ATOM 2292 N N . LEU A 1 286 ? 3.505 -4.991 8.337 1.00 95.75 286 LEU A N 1
ATOM 2293 C CA . LEU A 1 286 ? 4.786 -4.875 9.039 1.00 95.75 286 LEU A CA 1
ATOM 2294 C C . LEU A 1 286 ? 5.542 -6.211 9.045 1.00 95.75 286 LEU A C 1
ATOM 2296 O O . LEU A 1 286 ? 6.737 -6.248 8.752 1.00 95.75 286 LEU A O 1
ATOM 2300 N N . GLY A 1 287 ? 4.845 -7.314 9.331 1.00 94.19 287 GLY A N 1
ATOM 2301 C CA . GLY A 1 287 ? 5.419 -8.658 9.252 1.00 94.19 287 GLY A CA 1
ATOM 2302 C C . GLY A 1 287 ? 5.932 -8.996 7.849 1.00 94.19 287 GLY A C 1
ATOM 2303 O O . GLY A 1 287 ? 7.044 -9.505 7.700 1.00 94.19 287 GLY A O 1
ATOM 2304 N N . HIS A 1 288 ? 5.159 -8.650 6.814 1.00 94.19 288 HIS A N 1
ATOM 2305 C CA . HIS A 1 288 ? 5.538 -8.814 5.413 1.00 94.19 288 HIS A CA 1
ATOM 2306 C C . HIS A 1 288 ? 6.817 -8.043 5.086 1.00 94.19 288 HIS A C 1
ATOM 2308 O O . HIS A 1 288 ? 7.779 -8.651 4.623 1.00 94.19 288 HIS A O 1
ATOM 2314 N N . PHE A 1 289 ? 6.880 -6.750 5.410 1.00 95.38 289 PHE A N 1
ATOM 2315 C CA . PHE A 1 289 ? 8.079 -5.931 5.233 1.00 95.38 289 PHE A CA 1
ATOM 2316 C C . PHE A 1 289 ? 9.305 -6.556 5.905 1.00 95.38 289 PHE A C 1
ATOM 2318 O O . PHE A 1 289 ? 10.331 -6.767 5.262 1.00 95.38 289 PHE A O 1
ATOM 2325 N N . LEU A 1 290 ? 9.186 -6.922 7.185 1.00 95.19 290 LEU A N 1
ATOM 2326 C CA . LEU A 1 290 ? 10.282 -7.491 7.971 1.00 95.19 290 LEU A CA 1
ATOM 2327 C C . LEU A 1 290 ? 10.771 -8.850 7.449 1.00 95.19 290 LEU A C 1
ATOM 2329 O O . LEU A 1 290 ? 11.916 -9.218 7.724 1.00 95.19 290 LEU A O 1
ATOM 2333 N N . SER A 1 291 ? 9.941 -9.584 6.700 1.00 94.31 291 SER A N 1
ATOM 2334 C CA . SER A 1 291 ? 10.303 -10.882 6.114 1.00 94.31 291 SER A CA 1
ATOM 2335 C C . SER A 1 291 ? 11.348 -10.785 4.995 1.00 94.31 291 SER A C 1
ATOM 2337 O O . SER A 1 291 ? 12.049 -11.760 4.730 1.00 94.31 291 SER A O 1
ATOM 2339 N N . PHE A 1 292 ? 11.510 -9.609 4.378 1.00 91.75 292 PHE A N 1
ATOM 2340 C CA . PHE A 1 292 ? 12.515 -9.374 3.333 1.00 91.75 292 PHE A CA 1
ATOM 2341 C C . PHE A 1 292 ? 13.908 -9.044 3.875 1.00 91.75 292 PHE A C 1
ATOM 2343 O O . PHE A 1 292 ? 14.874 -9.001 3.112 1.00 91.75 292 PHE A O 1
ATOM 2350 N N . PHE A 1 293 ? 14.024 -8.814 5.182 1.00 91.19 293 PHE A N 1
ATOM 2351 C CA . PHE A 1 293 ? 15.264 -8.411 5.830 1.00 91.19 293 PHE A CA 1
ATOM 2352 C C . PHE A 1 293 ? 15.751 -9.503 6.790 1.00 91.19 293 PHE A C 1
ATOM 2354 O O . PHE A 1 293 ? 14.935 -10.098 7.499 1.00 91.19 293 PHE A O 1
ATOM 2361 N N . PRO A 1 294 ? 17.069 -9.757 6.880 1.00 88.69 294 PRO A N 1
ATOM 2362 C CA . PRO A 1 294 ? 17.628 -10.680 7.863 1.00 88.69 294 PRO A CA 1
ATOM 2363 C C . PRO A 1 294 ? 17.237 -10.326 9.305 1.00 88.69 294 PRO A C 1
ATOM 2365 O O . PRO A 1 294 ? 17.158 -9.153 9.680 1.00 88.69 294 PRO A O 1
ATOM 2368 N N . GLU A 1 295 ? 17.029 -11.341 10.147 1.00 86.00 295 GLU A N 1
ATOM 2369 C CA . GLU A 1 295 ? 16.633 -11.153 11.554 1.00 86.00 295 GLU A CA 1
ATOM 2370 C C . GLU A 1 295 ? 17.677 -10.396 12.382 1.00 86.00 295 GLU A C 1
ATOM 2372 O O . GLU A 1 295 ? 17.333 -9.647 13.292 1.00 86.00 295 GLU A O 1
ATOM 2377 N N . ASN A 1 296 ? 18.954 -10.551 12.037 1.00 85.00 296 ASN A N 1
ATOM 2378 C CA . ASN A 1 296 ? 20.084 -9.903 12.698 1.00 85.00 296 ASN A CA 1
ATOM 2379 C C . ASN A 1 296 ? 20.360 -8.476 12.193 1.00 85.00 296 ASN A C 1
ATOM 2381 O O . ASN A 1 296 ? 21.319 -7.849 12.640 1.00 85.00 296 ASN A O 1
ATOM 2385 N N . GLN A 1 297 ? 19.557 -7.944 11.268 1.00 86.62 297 GLN A N 1
ATOM 2386 C CA . GLN A 1 297 ? 19.772 -6.602 10.740 1.00 86.62 297 GLN A CA 1
ATOM 2387 C C . GLN A 1 297 ? 19.422 -5.537 11.788 1.00 86.62 297 GLN A C 1
ATOM 2389 O O . GLN A 1 297 ? 18.246 -5.286 12.062 1.00 86.62 297 GLN A O 1
ATOM 2394 N N . GLU A 1 298 ? 20.447 -4.877 12.337 1.00 87.62 298 GLU A N 1
ATOM 2395 C CA . GLU A 1 298 ? 20.333 -3.877 13.414 1.00 87.62 298 GLU A CA 1
ATOM 2396 C C . GLU A 1 298 ? 19.342 -2.750 13.089 1.00 87.62 298 GLU A C 1
ATOM 2398 O O . GLU A 1 298 ? 18.511 -2.391 13.918 1.00 87.62 298 GLU A O 1
ATOM 2403 N N . ALA A 1 299 ? 19.358 -2.255 11.850 1.00 87.44 299 ALA A N 1
ATOM 2404 C CA . ALA A 1 299 ? 18.479 -1.174 11.402 1.00 87.44 299 ALA A CA 1
ATOM 2405 C C . ALA A 1 299 ? 16.978 -1.533 11.417 1.00 87.44 299 ALA A C 1
ATOM 2407 O O . ALA A 1 299 ? 16.146 -0.636 11.406 1.00 87.44 299 ALA A O 1
ATOM 2408 N N . THR A 1 300 ? 16.620 -2.823 11.457 1.00 91.81 300 THR A N 1
ATOM 2409 C CA . THR A 1 300 ? 15.215 -3.272 11.546 1.00 91.81 300 THR A CA 1
ATOM 2410 C C . THR A 1 300 ? 14.776 -3.604 12.972 1.00 91.81 300 THR A C 1
ATOM 2412 O O . THR A 1 300 ? 13.600 -3.880 13.198 1.00 91.81 300 THR A O 1
ATOM 2415 N N . GLN A 1 301 ? 15.689 -3.582 13.950 1.00 91.62 301 GLN A N 1
ATOM 2416 C CA . GLN A 1 301 ? 15.388 -3.991 15.327 1.00 91.62 301 GLN A CA 1
ATOM 2417 C C . GLN A 1 301 ? 14.268 -3.177 15.992 1.00 91.62 301 GLN A C 1
ATOM 2419 O O . GLN A 1 301 ? 13.414 -3.807 16.619 1.00 91.62 301 GLN A O 1
ATOM 2424 N N . PRO A 1 302 ? 14.188 -1.838 15.844 1.00 92.06 302 PRO A N 1
ATOM 2425 C CA . PRO A 1 302 ? 13.079 -1.070 16.415 1.00 92.06 302 PRO A CA 1
ATOM 2426 C C . PRO A 1 302 ? 11.719 -1.554 15.893 1.00 92.06 302 PRO A C 1
ATOM 2428 O O . PRO A 1 302 ? 10.808 -1.844 16.669 1.00 92.06 302 PRO A O 1
ATOM 2431 N N . LEU A 1 303 ? 11.614 -1.757 14.579 1.00 94.38 303 LEU A N 1
ATOM 2432 C CA . LEU A 1 303 ? 10.407 -2.265 13.931 1.00 94.38 303 LEU A CA 1
ATOM 2433 C C . LEU A 1 303 ? 10.075 -3.703 14.337 1.00 94.38 303 LEU A C 1
ATOM 2435 O O . LEU A 1 303 ? 8.905 -4.029 14.533 1.00 94.38 303 LEU A O 1
ATOM 2439 N N . ARG A 1 304 ? 11.084 -4.560 14.528 1.00 94.31 304 ARG A N 1
ATOM 2440 C CA . ARG A 1 304 ? 10.874 -5.919 15.050 1.00 94.31 304 ARG A CA 1
ATOM 2441 C C . ARG A 1 304 ? 10.321 -5.894 16.468 1.00 94.31 304 ARG A C 1
ATOM 2443 O O . ARG A 1 304 ? 9.408 -6.655 16.754 1.00 94.31 304 ARG A O 1
ATOM 2450 N N . GLN A 1 305 ? 10.797 -5.004 17.338 1.00 92.38 305 GLN A N 1
ATOM 2451 C CA . GLN A 1 305 ? 10.248 -4.862 18.692 1.00 92.38 305 GLN A CA 1
ATOM 2452 C C . GLN A 1 305 ? 8.775 -4.439 18.670 1.00 92.38 305 GLN A C 1
ATOM 2454 O O . GLN A 1 305 ? 7.968 -4.998 19.412 1.00 92.38 305 GLN A O 1
ATOM 2459 N N . VAL A 1 306 ? 8.414 -3.497 17.792 1.00 92.19 306 VAL A N 1
ATOM 2460 C CA . VAL A 1 306 ? 7.013 -3.104 17.571 1.00 92.19 306 VAL A CA 1
ATOM 2461 C C . VAL A 1 306 ? 6.193 -4.298 17.074 1.00 92.19 306 VAL A C 1
ATOM 2463 O O . VAL A 1 306 ? 5.134 -4.593 17.626 1.00 92.19 306 VAL A O 1
ATOM 2466 N N . TYR A 1 307 ? 6.701 -5.039 16.087 1.00 93.56 307 TYR A N 1
ATOM 2467 C CA . TYR A 1 307 ? 6.026 -6.222 15.558 1.00 93.56 307 TYR A CA 1
ATOM 2468 C C . TYR A 1 307 ? 5.835 -7.312 16.617 1.00 93.56 307 TYR A C 1
ATOM 2470 O O . TYR A 1 307 ? 4.745 -7.855 16.737 1.00 93.56 307 TYR A O 1
ATOM 2478 N N . GLU A 1 308 ? 6.837 -7.595 17.449 1.00 91.12 308 GLU A N 1
ATOM 2479 C CA . GLU A 1 308 ? 6.748 -8.574 18.540 1.00 91.12 308 GLU A CA 1
ATOM 2480 C C . GLU A 1 308 ? 5.634 -8.244 19.545 1.00 91.12 308 GLU A C 1
ATOM 2482 O O . GLU A 1 308 ? 4.937 -9.140 20.028 1.00 91.12 308 GLU A O 1
ATOM 2487 N N . GLN A 1 309 ? 5.415 -6.958 19.832 1.00 89.25 309 GLN A N 1
ATOM 2488 C CA . GLN A 1 309 ? 4.324 -6.519 20.706 1.00 89.25 309 GLN A CA 1
ATOM 2489 C C . GLN A 1 309 ? 2.942 -6.730 20.074 1.00 89.25 309 GLN A C 1
ATOM 2491 O O . GLN A 1 309 ? 1.969 -6.964 20.798 1.00 89.25 309 GLN A O 1
ATOM 2496 N N . LEU A 1 310 ? 2.858 -6.650 18.744 1.00 89.81 310 LEU A N 1
ATOM 2497 C CA . LEU A 1 310 ? 1.616 -6.689 17.974 1.00 89.81 310 LEU A CA 1
ATOM 2498 C C . LEU A 1 310 ? 1.265 -8.092 17.455 1.00 89.81 310 LEU A C 1
ATOM 2500 O O . LEU A 1 310 ? 0.088 -8.444 17.414 1.00 89.81 310 LEU A O 1
ATOM 2504 N N . ARG A 1 311 ? 2.253 -8.934 17.125 1.00 89.19 311 ARG A N 1
ATOM 2505 C CA . ARG A 1 311 ? 2.054 -10.254 16.496 1.00 89.19 311 ARG A CA 1
ATOM 2506 C C . ARG A 1 311 ? 1.187 -11.200 17.327 1.00 89.19 311 ARG A C 1
ATOM 2508 O O . ARG A 1 311 ? 0.532 -12.084 16.789 1.00 89.19 311 ARG A O 1
ATOM 2515 N N . LYS A 1 312 ? 1.129 -10.994 18.649 1.00 86.06 312 LYS A N 1
ATOM 2516 C CA . LYS A 1 312 ? 0.253 -11.750 19.561 1.00 86.06 312 LYS A CA 1
ATOM 2517 C C . LYS A 1 312 ? -1.231 -11.663 19.174 1.00 86.06 312 LYS A C 1
ATOM 2519 O O . LYS A 1 312 ? -1.980 -12.596 19.448 1.00 86.06 312 LYS A O 1
ATOM 2524 N N . PHE A 1 313 ? -1.641 -10.572 18.524 1.00 85.31 313 PHE A N 1
ATOM 2525 C CA . PHE A 1 313 ? -3.014 -10.369 18.064 1.00 85.31 313 PHE A CA 1
ATOM 2526 C C . PHE A 1 313 ? -3.322 -11.108 16.756 1.00 85.31 313 PHE A C 1
ATOM 2528 O O . PHE A 1 313 ? -4.487 -11.307 16.445 1.00 85.31 313 PHE A O 1
ATOM 2535 N N . GLU A 1 314 ? -2.313 -11.547 15.998 1.00 81.31 314 GLU A N 1
ATOM 2536 C CA . GLU A 1 314 ? -2.526 -12.303 14.756 1.00 81.31 314 GLU A CA 1
ATOM 2537 C C . GLU A 1 314 ? -2.875 -13.776 15.002 1.00 81.31 314 GLU A C 1
ATOM 2539 O O . GLU A 1 314 ? -3.476 -14.414 14.139 1.00 81.31 314 GLU A O 1
ATOM 2544 N N . ALA A 1 315 ? -2.476 -14.308 16.161 1.00 65.06 315 ALA A N 1
ATOM 2545 C CA . ALA A 1 315 ? -2.695 -15.695 16.572 1.00 65.06 315 ALA A CA 1
ATOM 2546 C C . ALA A 1 315 ? -3.964 -15.896 17.427 1.00 65.06 315 ALA A C 1
ATOM 2548 O O . ALA A 1 315 ? -4.217 -17.017 17.871 1.00 65.06 315 ALA A O 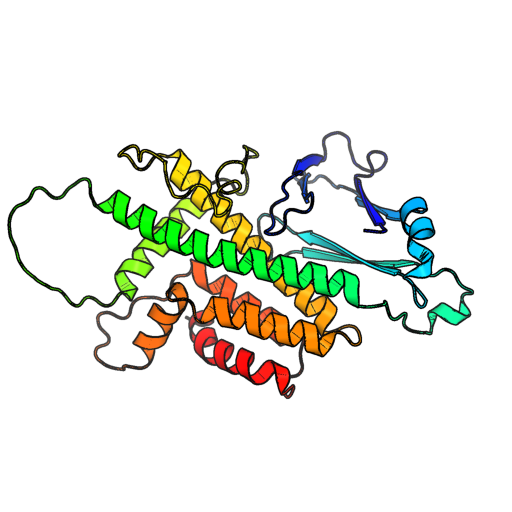1
ATOM 2549 N N . SER A 1 316 ? -4.709 -14.816 17.695 1.00 53.19 316 SER A N 1
ATOM 2550 C CA . SER A 1 316 ? -5.965 -14.807 18.465 1.00 53.19 316 SER A CA 1
ATOM 2551 C C . SER A 1 316 ? -7.173 -14.865 17.535 1.00 53.19 316 SER A C 1
ATOM 2553 O O . SER A 1 316 ? -8.151 -15.547 17.907 1.00 53.19 316 SER A O 1
#

Sequence (316 aa):
MFFSLAIDERLTQAGAAKVDLLDHGVCAGRKSTLLVTIQPQSVVIFRVKPDVVALWKHHQLWDHSVKEHVTLYNIKQFAEHYQVTLCFTCSNVASFYIPPNISESYPISALEDIVAKFLQNYEYTWKWLISYHEKSLIPQVSPKHSSSHSSASPAPRLAQILNDLESALDLASPLSPRNLTHAATQTFEEVKSVQVSPSPNRDDLYQLVQSYRALYFDFYYITDELVWYGVRGNAVRHSLALADLAYGVVFNHDVFRSFVGDAATNSNRADAVVFPRLLLPWIRQLGHFLSFFPENQEATQPLRQVYEQLRKFEAS

Foldseek 3Di:
DQKDKDWPPVPFDPPQKDWDWDQQDLAQLRDTDIDIDGDPPGDIDMDMDGPVVVCVVCVVQFPFKDKDKDKAADLVHRVDIDIDIDIGGPDDPVCVPVPTDGPPPVVLVSLVSRLVSLLVLLVVLVVLLVVLVVLQVPPDDDDDDDDDPPPDQVQVVLLVSLVVLVVLLVVDDSDDPDPLPPVPPPDPPPPPDDDDDRDSDPVSSVNSNSSVSSSVSSLSVSLVSLLVQCLDDPCVLSSLVSVCVNLVSNCPDCSNVSLLVVVVPPDDPPDNRQNHPSCLVSLVSLVVSCVSDDPPPPSCVVSVVSSVSVVVNVVD

Radius of gyration: 23.01 Å; chains: 1; bounding box: 62×45×67 Å

Organism: NCBI:txid4796